Protein AF-A0A7Y7P6C3-F1 (afdb_monomer_lite)

pLDDT: mean 83.49, std 10.99, range [41.84, 94.81]

Radius of gyration: 43.46 Å; chains: 1; bounding box: 87×37×143 Å

Structure (mmCIF, N/CA/C/O backbone):
data_AF-A0A7Y7P6C3-F1
#
_entry.id   AF-A0A7Y7P6C3-F1
#
loop_
_atom_site.group_PDB
_atom_site.id
_atom_site.type_symbol
_atom_site.label_atom_id
_atom_site.label_alt_id
_atom_site.label_comp_id
_atom_site.label_asym_id
_atom_site.label_entity_id
_atom_site.label_seq_id
_atom_site.pdbx_PDB_ins_code
_atom_site.Cartn_x
_atom_site.Cartn_y
_atom_site.Cartn_z
_atom_site.occupancy
_atom_site.B_iso_or_equiv
_atom_site.auth_seq_id
_atom_site.auth_comp_id
_atom_site.auth_asym_id
_atom_site.auth_atom_id
_atom_site.pdbx_PDB_model_num
ATOM 1 N N . MET A 1 1 ? 61.530 18.120 -82.413 1.00 75.38 1 MET A N 1
ATOM 2 C CA . MET A 1 1 ? 61.343 16.726 -81.946 1.00 75.38 1 MET A CA 1
ATOM 3 C C . MET A 1 1 ? 61.194 16.626 -80.427 1.00 75.38 1 MET A C 1
ATOM 5 O O . MET A 1 1 ? 60.246 16.012 -79.970 1.00 75.38 1 MET A O 1
ATOM 9 N N . ILE A 1 2 ? 62.063 17.259 -79.628 1.00 88.44 2 ILE A N 1
ATOM 10 C CA . ILE A 1 2 ? 61.975 17.203 -78.152 1.00 88.44 2 ILE A CA 1
ATOM 11 C C . ILE A 1 2 ? 60.714 17.913 -77.615 1.00 88.44 2 ILE A C 1
ATOM 13 O O . ILE A 1 2 ? 59.992 17.351 -76.799 1.00 88.44 2 ILE A O 1
ATOM 17 N N . LEU A 1 3 ? 60.389 19.106 -78.133 1.00 89.19 3 LEU A N 1
ATOM 18 C CA . LEU A 1 3 ? 59.209 19.877 -77.709 1.00 89.19 3 LEU A CA 1
ATOM 19 C C . LEU A 1 3 ? 57.882 19.134 -77.963 1.00 89.19 3 LEU A C 1
ATOM 21 O O . LEU A 1 3 ? 56.997 19.129 -77.116 1.00 89.19 3 LEU A O 1
ATOM 25 N N . SER A 1 4 ? 57.755 18.462 -79.111 1.00 86.50 4 SER A N 1
ATOM 26 C CA . SER A 1 4 ? 56.559 17.686 -79.467 1.00 86.50 4 SER A CA 1
ATOM 27 C C . SER A 1 4 ? 56.371 16.463 -78.567 1.00 86.50 4 SER A C 1
ATOM 29 O O . SER A 1 4 ? 55.245 16.149 -78.187 1.00 86.50 4 SER A O 1
ATOM 31 N N . ILE A 1 5 ? 57.466 15.806 -78.172 1.00 90.56 5 ILE A N 1
ATOM 32 C CA . ILE A 1 5 ? 57.427 14.691 -77.216 1.00 90.56 5 ILE A CA 1
ATOM 33 C C . ILE A 1 5 ? 56.957 15.197 -75.845 1.00 90.56 5 ILE A C 1
ATOM 35 O O . ILE A 1 5 ? 56.054 14.607 -75.259 1.00 90.56 5 ILE A O 1
ATOM 39 N N . LEU A 1 6 ? 57.486 16.334 -75.378 1.00 92.81 6 LEU A N 1
ATOM 40 C CA . LEU A 1 6 ? 57.091 16.940 -74.102 1.00 92.81 6 LEU A CA 1
ATOM 41 C C . LEU A 1 6 ? 55.590 17.279 -74.062 1.00 92.81 6 LEU A C 1
ATOM 43 O O . LEU A 1 6 ? 54.899 16.916 -73.113 1.00 92.81 6 LEU A O 1
ATOM 47 N N . ILE A 1 7 ? 55.067 17.918 -75.115 1.00 91.56 7 ILE A N 1
ATOM 48 C CA . ILE A 1 7 ? 53.640 18.268 -75.220 1.00 91.56 7 ILE A CA 1
ATOM 49 C C . ILE A 1 7 ? 52.763 17.006 -75.200 1.00 91.56 7 ILE A C 1
ATOM 51 O O . ILE A 1 7 ? 51.720 16.985 -74.547 1.00 91.56 7 ILE A O 1
ATOM 55 N N . THR A 1 8 ? 53.196 15.932 -75.862 1.00 92.12 8 THR A N 1
ATOM 56 C CA . THR A 1 8 ? 52.451 14.660 -75.905 1.00 92.12 8 THR A CA 1
ATOM 57 C C . THR A 1 8 ? 52.390 13.992 -74.526 1.00 92.12 8 THR A C 1
ATOM 59 O O . THR A 1 8 ? 51.339 13.499 -74.118 1.00 92.12 8 THR A O 1
ATOM 62 N N . VAL A 1 9 ? 53.486 14.024 -73.763 1.00 93.25 9 VAL A N 1
ATOM 63 C CA . VAL A 1 9 ? 53.527 13.499 -72.385 1.00 93.25 9 VAL A CA 1
ATOM 64 C C . VAL A 1 9 ? 52.639 14.322 -71.446 1.00 93.25 9 VAL A C 1
ATOM 66 O O . VAL A 1 9 ? 51.879 13.761 -70.658 1.00 93.25 9 VAL A O 1
ATOM 69 N N . VAL A 1 10 ? 52.679 15.653 -71.549 1.00 93.56 10 VAL A N 1
ATOM 70 C CA . VAL A 1 10 ? 51.841 16.529 -70.713 1.00 93.56 10 VAL A CA 1
ATOM 71 C C . VAL A 1 10 ? 50.354 16.341 -71.028 1.00 93.56 10 VAL A C 1
ATOM 73 O O . VAL A 1 10 ? 49.546 16.205 -70.113 1.00 93.56 10 VAL A O 1
ATOM 76 N N . THR A 1 11 ? 49.981 16.281 -72.308 1.00 92.94 11 THR A N 1
ATOM 77 C CA . THR A 1 11 ? 48.575 16.112 -72.720 1.00 92.94 11 THR A CA 1
ATOM 78 C C . THR A 1 11 ? 48.005 14.758 -72.304 1.00 92.94 11 THR A C 1
ATOM 80 O O . THR A 1 11 ? 46.917 14.706 -71.738 1.00 92.94 11 THR A O 1
ATOM 83 N N . THR A 1 12 ? 48.746 13.666 -72.499 1.00 93.38 12 THR A N 1
ATOM 84 C CA . THR A 1 12 ? 48.319 12.328 -72.050 1.00 93.38 12 THR A CA 1
ATOM 85 C C . THR A 1 12 ? 48.218 12.220 -70.527 1.00 93.38 12 THR A C 1
ATOM 87 O O . THR A 1 12 ? 47.264 11.622 -70.029 1.00 93.38 12 THR A O 1
ATOM 90 N N . SER A 1 13 ? 49.129 12.855 -69.782 1.00 93.38 13 SER A N 1
ATOM 91 C CA . SER A 1 13 ? 49.059 12.930 -68.316 1.00 93.38 13 SER A CA 1
ATOM 92 C C . SER A 1 13 ? 47.814 13.687 -67.836 1.00 93.38 13 SER A C 1
ATOM 94 O O . SER A 1 13 ? 47.084 13.205 -66.969 1.00 93.38 13 SER A O 1
ATOM 96 N N . LEU A 1 14 ? 47.502 14.829 -68.458 1.00 94.00 14 LEU A N 1
ATOM 97 C CA . LEU A 1 14 ? 46.307 15.617 -68.137 1.00 94.00 14 LEU A CA 1
ATOM 98 C C . LEU A 1 14 ? 45.005 14.864 -68.441 1.00 94.00 14 LEU A C 1
ATOM 100 O O . LEU A 1 14 ? 44.066 14.928 -67.648 1.00 94.00 14 LEU A O 1
ATOM 104 N N . ILE A 1 15 ? 44.954 14.121 -69.551 1.00 94.00 15 ILE A N 1
ATOM 105 C CA . ILE A 1 15 ? 43.793 13.289 -69.904 1.00 94.00 15 ILE A CA 1
ATOM 106 C C . ILE A 1 15 ? 43.571 12.205 -68.842 1.00 94.00 15 ILE A C 1
ATOM 108 O O . ILE A 1 15 ? 42.451 12.039 -68.357 1.00 94.00 15 ILE A O 1
ATOM 112 N N . TRP A 1 16 ? 44.630 11.504 -68.427 1.00 94.00 16 TRP A N 1
ATOM 113 C CA . TRP A 1 16 ? 44.534 10.497 -67.367 1.00 94.00 16 TRP A CA 1
ATOM 114 C C . TRP A 1 16 ? 44.118 11.093 -66.025 1.00 94.00 16 TRP A C 1
ATOM 116 O O . TRP A 1 16 ? 43.277 10.517 -65.333 1.00 94.00 16 TRP A O 1
ATOM 126 N N . PHE A 1 17 ? 44.649 12.265 -65.678 1.00 93.69 17 PHE A N 1
ATOM 127 C CA . PHE A 1 17 ? 44.271 12.970 -64.458 1.00 93.69 17 PHE A CA 1
ATOM 128 C C . PHE A 1 17 ? 42.780 13.345 -64.454 1.00 93.69 17 PHE A C 1
ATOM 130 O O . PHE A 1 17 ? 42.095 13.134 -63.453 1.00 93.69 17 PHE A O 1
ATOM 137 N N . ALA A 1 18 ? 42.247 13.821 -65.583 1.00 91.12 18 ALA A N 1
ATOM 138 C CA . ALA A 1 18 ? 40.826 14.132 -65.722 1.00 91.12 18 ALA A CA 1
ATOM 139 C C . ALA A 1 18 ? 39.934 12.884 -65.572 1.00 91.12 18 ALA A C 1
ATOM 141 O O . ALA A 1 18 ? 38.917 12.936 -64.877 1.00 91.12 18 ALA A O 1
ATOM 142 N N . ILE A 1 19 ? 40.329 11.752 -66.168 1.00 91.62 19 ILE A N 1
ATOM 143 C CA . ILE A 1 19 ? 39.606 10.474 -66.041 1.00 91.62 19 ILE A CA 1
ATOM 144 C C . ILE A 1 19 ? 39.600 9.994 -64.583 1.00 91.62 19 ILE A C 1
ATOM 146 O O . ILE A 1 19 ? 38.544 9.630 -64.060 1.00 91.62 19 ILE A O 1
ATOM 150 N N . LEU A 1 20 ? 40.753 10.026 -63.907 1.00 90.88 20 LEU A N 1
ATOM 151 C CA . LEU A 1 20 ? 40.868 9.628 -62.501 1.00 90.88 20 LEU A CA 1
ATOM 152 C C . LEU A 1 20 ? 40.020 10.517 -61.588 1.00 90.88 20 LEU A C 1
ATOM 154 O O . LEU A 1 20 ? 39.304 9.999 -60.732 1.00 90.88 20 LEU A O 1
ATOM 158 N N . TYR A 1 21 ? 40.042 11.833 -61.806 1.00 90.69 21 TYR A N 1
ATOM 159 C CA . TYR A 1 21 ? 39.249 12.784 -61.030 1.00 90.69 21 TYR A CA 1
ATOM 160 C C . TYR A 1 21 ? 37.739 12.535 -61.171 1.00 90.69 21 TYR A C 1
ATOM 162 O O . TYR A 1 21 ? 37.013 12.495 -60.174 1.00 90.69 21 TYR A O 1
ATOM 170 N N . LEU A 1 22 ? 37.257 12.309 -62.399 1.00 88.25 22 LEU A N 1
ATOM 171 C CA . LEU A 1 22 ? 35.846 11.996 -62.646 1.00 88.25 22 LEU A CA 1
ATOM 172 C C . LEU A 1 22 ? 35.431 10.674 -61.989 1.00 88.25 22 LEU A C 1
ATOM 174 O O . LEU A 1 22 ? 34.358 10.599 -61.386 1.00 88.25 22 LEU A O 1
ATOM 178 N N . ASN A 1 23 ? 36.287 9.653 -62.061 1.00 85.06 23 ASN A N 1
ATOM 179 C CA . ASN A 1 23 ? 35.998 8.352 -61.465 1.00 85.06 23 ASN A CA 1
ATOM 180 C C . ASN A 1 23 ? 35.986 8.418 -59.926 1.00 85.06 23 ASN A C 1
ATOM 182 O O . ASN A 1 23 ? 35.099 7.857 -59.283 1.00 85.06 23 ASN A O 1
ATOM 186 N N . GLN A 1 24 ? 36.911 9.175 -59.326 1.00 84.69 24 GLN A N 1
ATOM 187 C CA . GLN A 1 24 ? 36.969 9.381 -57.877 1.00 84.69 24 GLN A CA 1
ATOM 188 C C . GLN A 1 24 ? 35.735 10.128 -57.355 1.00 84.69 24 GLN A C 1
ATOM 190 O O . GLN A 1 24 ? 35.176 9.748 -56.326 1.00 84.69 24 GLN A O 1
ATOM 195 N N . ARG A 1 25 ? 35.262 11.148 -58.083 1.00 83.75 25 ARG A N 1
ATOM 196 C CA . ARG A 1 25 ? 34.044 11.888 -57.721 1.00 83.75 25 ARG A CA 1
ATOM 197 C C . ARG A 1 25 ? 32.807 10.988 -57.726 1.00 83.75 25 ARG A C 1
ATOM 199 O O . ARG A 1 25 ? 32.000 11.078 -56.805 1.00 83.75 25 ARG A O 1
ATOM 206 N N . LYS A 1 26 ? 32.680 10.115 -58.732 1.00 81.69 26 LYS A N 1
ATOM 207 C CA . LYS A 1 26 ? 31.576 9.150 -58.826 1.00 81.69 26 LYS A CA 1
ATOM 208 C C . LYS A 1 26 ? 31.618 8.124 -57.689 1.00 81.69 26 LYS A C 1
ATOM 210 O O . LYS A 1 26 ? 30.612 7.898 -57.028 1.00 81.69 26 LYS A O 1
ATOM 215 N N . HIS A 1 27 ? 32.792 7.564 -57.401 1.00 76.44 27 HIS A N 1
ATOM 216 C CA . HIS A 1 27 ? 32.948 6.651 -56.268 1.00 76.44 27 HIS A CA 1
ATOM 217 C C . HIS A 1 27 ? 32.581 7.312 -54.935 1.00 76.44 27 HIS A C 1
ATOM 219 O O . HIS A 1 27 ? 31.914 6.695 -54.110 1.00 76.44 27 HIS A O 1
ATOM 225 N N . HIS A 1 28 ? 32.961 8.576 -54.732 1.00 79.88 28 HIS A N 1
ATOM 226 C CA . HIS A 1 28 ? 32.625 9.299 -53.508 1.00 79.88 28 HIS A CA 1
ATOM 227 C C . HIS A 1 28 ? 31.112 9.542 -53.362 1.00 79.88 28 HIS A C 1
ATOM 229 O O . HIS A 1 28 ? 30.590 9.439 -52.251 1.00 79.88 28 HIS A O 1
ATOM 235 N N . SER A 1 29 ? 30.394 9.844 -54.452 1.00 81.06 29 SER A N 1
ATOM 236 C CA . SER A 1 29 ? 28.932 9.994 -54.396 1.00 81.06 29 SER A CA 1
ATOM 237 C C . SER A 1 29 ? 28.221 8.671 -54.117 1.00 81.06 29 SER A C 1
ATOM 239 O O . SER A 1 29 ? 27.263 8.646 -53.346 1.00 81.06 29 SER A O 1
ATOM 241 N N . ASP A 1 30 ? 28.710 7.570 -54.692 1.00 84.62 30 ASP A N 1
ATOM 242 C CA . ASP A 1 30 ? 28.118 6.245 -54.491 1.00 84.62 30 ASP A CA 1
ATOM 243 C C . ASP A 1 30 ? 28.314 5.767 -53.041 1.00 84.62 30 ASP A C 1
ATOM 245 O O . ASP A 1 30 ? 27.382 5.242 -52.430 1.00 84.62 30 ASP A O 1
ATOM 249 N N . ILE A 1 31 ? 29.491 6.019 -52.451 1.00 82.81 31 ILE A N 1
ATOM 250 C CA . ILE A 1 31 ? 29.776 5.707 -51.040 1.00 82.81 31 ILE A CA 1
ATOM 251 C C . ILE A 1 31 ? 28.854 6.504 -50.107 1.00 82.81 31 ILE A C 1
ATOM 253 O O . ILE A 1 31 ? 28.219 5.909 -49.239 1.00 82.81 31 ILE A O 1
ATOM 257 N N . GLN A 1 32 ? 28.702 7.815 -50.325 1.00 85.56 32 GLN A N 1
ATOM 258 C CA . GLN A 1 32 ? 27.810 8.652 -49.508 1.00 85.56 32 GLN A CA 1
ATOM 259 C C . GLN A 1 32 ? 26.350 8.190 -49.569 1.00 85.56 32 GLN A C 1
ATOM 261 O O . GLN A 1 32 ? 25.647 8.205 -48.559 1.00 85.56 32 GLN A O 1
ATOM 266 N N . LEU A 1 33 ? 25.885 7.758 -50.743 1.00 87.88 33 LEU A N 1
ATOM 267 C CA . LEU A 1 33 ? 24.523 7.259 -50.914 1.00 87.88 33 LEU A CA 1
ATOM 268 C C . LEU A 1 33 ? 24.306 5.923 -50.186 1.00 87.88 33 LEU A C 1
ATOM 270 O O . LEU A 1 33 ? 23.250 5.708 -49.589 1.00 87.88 33 LEU A O 1
ATOM 274 N N . ILE A 1 34 ? 25.306 5.038 -50.193 1.00 86.44 34 ILE A N 1
ATOM 275 C CA . ILE A 1 34 ? 25.268 3.778 -49.438 1.00 86.44 34 ILE A CA 1
ATOM 276 C C . ILE A 1 34 ? 25.288 4.051 -47.928 1.00 86.44 34 ILE A C 1
ATOM 278 O O . ILE A 1 34 ? 24.504 3.450 -47.194 1.00 86.44 34 ILE A O 1
ATOM 282 N N . GLU A 1 35 ? 26.128 4.975 -47.461 1.00 87.00 35 GLU A N 1
ATOM 283 C CA . GLU A 1 35 ? 26.200 5.370 -46.048 1.00 87.00 35 GLU A CA 1
ATOM 284 C C . GLU A 1 35 ? 24.883 5.980 -45.556 1.00 87.00 35 GLU A C 1
ATOM 286 O O . GLU A 1 35 ? 24.382 5.591 -44.498 1.00 87.00 35 GLU A O 1
ATOM 291 N N . ALA A 1 36 ? 24.272 6.868 -46.345 1.00 85.44 36 ALA A N 1
ATOM 292 C CA . ALA A 1 36 ? 22.974 7.458 -46.029 1.00 85.44 36 ALA A CA 1
ATOM 293 C C . ALA A 1 36 ? 21.865 6.393 -45.962 1.00 85.44 36 ALA A C 1
ATOM 295 O O . ALA A 1 36 ? 21.111 6.337 -44.990 1.00 85.44 36 ALA A O 1
ATOM 296 N N . ASN A 1 37 ? 21.806 5.486 -46.943 1.00 89.38 37 ASN A N 1
ATOM 297 C CA . ASN A 1 37 ? 20.828 4.394 -46.946 1.00 89.38 37 ASN A CA 1
ATOM 298 C C . ASN A 1 37 ? 21.009 3.430 -45.767 1.00 89.38 37 ASN A C 1
ATOM 300 O O . ASN A 1 37 ? 20.023 2.963 -45.195 1.00 89.38 37 ASN A O 1
ATOM 304 N N . ASN A 1 38 ? 22.251 3.124 -45.393 1.00 89.81 38 ASN A N 1
ATOM 305 C CA . ASN A 1 38 ? 22.531 2.272 -44.241 1.00 89.81 38 ASN A CA 1
ATOM 306 C C . ASN A 1 38 ? 22.157 2.968 -42.929 1.00 89.81 38 ASN A C 1
ATOM 308 O O . ASN A 1 38 ? 21.584 2.327 -42.053 1.00 89.81 38 ASN A O 1
ATOM 312 N N . SER A 1 39 ? 22.416 4.272 -42.819 1.00 87.69 39 SER A N 1
ATOM 313 C CA . SER A 1 39 ? 22.047 5.070 -41.645 1.00 87.69 39 SER A CA 1
ATOM 314 C C . SER A 1 39 ? 20.529 5.093 -41.444 1.00 87.69 39 SER A C 1
ATOM 316 O O . SER A 1 39 ? 20.057 4.783 -40.353 1.00 87.69 39 SER A O 1
ATOM 318 N N . ASN A 1 40 ? 19.765 5.319 -42.518 1.00 89.19 40 ASN A N 1
ATOM 319 C CA . ASN A 1 40 ? 18.300 5.292 -42.476 1.00 89.19 40 ASN A CA 1
ATOM 320 C C . ASN A 1 40 ? 17.761 3.911 -42.060 1.00 89.19 40 ASN A C 1
ATOM 322 O O . ASN A 1 40 ? 16.866 3.818 -41.225 1.00 89.19 40 ASN A O 1
ATOM 326 N N . LYS A 1 41 ? 18.342 2.819 -42.580 1.00 90.25 41 LYS A N 1
ATOM 327 C CA . LYS A 1 41 ? 17.955 1.452 -42.179 1.00 90.25 41 LYS A CA 1
ATOM 328 C C . LYS A 1 41 ? 18.239 1.167 -40.706 1.00 90.25 41 LYS A C 1
ATOM 330 O O . LYS A 1 41 ? 17.452 0.486 -40.053 1.00 90.25 41 LYS A O 1
ATOM 335 N N . ILE A 1 42 ? 19.364 1.652 -40.181 1.00 91.12 42 ILE A N 1
ATOM 336 C CA . ILE A 1 42 ? 19.707 1.495 -38.761 1.00 91.12 42 ILE A CA 1
ATOM 337 C C . ILE A 1 42 ? 18.702 2.258 -37.892 1.00 91.12 42 ILE A C 1
ATOM 339 O O . ILE A 1 42 ? 18.247 1.726 -36.880 1.00 91.12 42 ILE A O 1
ATOM 343 N N . GLU A 1 43 ? 18.316 3.466 -38.300 1.00 92.69 43 GLU A N 1
ATOM 344 C CA . GLU A 1 43 ? 17.316 4.267 -37.594 1.00 92.69 43 GLU A CA 1
ATOM 345 C C . GLU A 1 43 ? 15.936 3.587 -37.585 1.00 92.69 43 GLU A C 1
ATOM 347 O O . GLU A 1 43 ? 15.323 3.450 -36.524 1.00 92.69 43 GLU A O 1
ATOM 352 N N . GLU A 1 44 ? 15.481 3.057 -38.724 1.00 93.12 44 GLU A N 1
ATOM 353 C CA . GLU A 1 44 ? 14.227 2.294 -38.812 1.00 93.12 44 GLU A CA 1
ATOM 354 C C . GLU A 1 44 ? 14.231 1.045 -37.914 1.00 93.12 44 GLU A C 1
ATOM 356 O O . GLU A 1 44 ? 13.241 0.756 -37.226 1.00 93.12 44 GLU A O 1
ATOM 361 N N . LEU A 1 45 ? 15.350 0.313 -37.874 1.00 91.56 45 LEU A N 1
ATOM 362 C CA . LEU A 1 45 ? 15.508 -0.851 -37.001 1.00 91.56 45 LEU A CA 1
ATOM 363 C C . LEU A 1 45 ? 15.475 -0.458 -35.520 1.00 91.56 45 LEU A C 1
ATOM 365 O O . LEU A 1 45 ? 14.807 -1.127 -34.731 1.00 91.56 45 LEU A O 1
ATOM 369 N N . LEU A 1 46 ? 16.133 0.642 -35.143 1.00 92.81 46 LEU A N 1
ATOM 370 C CA . LEU A 1 46 ? 16.109 1.159 -33.772 1.00 92.81 46 LEU A CA 1
ATOM 371 C C . LEU A 1 46 ? 14.699 1.575 -33.346 1.00 92.81 46 LEU A C 1
ATOM 373 O O . LEU A 1 46 ? 14.265 1.235 -32.243 1.00 92.81 46 LEU A O 1
ATOM 377 N N . ILE A 1 47 ? 13.961 2.269 -34.216 1.00 94.81 47 ILE A N 1
ATOM 378 C CA . ILE A 1 47 ? 12.570 2.663 -33.951 1.00 94.81 47 ILE A CA 1
ATOM 379 C C . ILE A 1 47 ? 11.699 1.421 -33.745 1.00 94.81 47 ILE A C 1
ATOM 381 O O . ILE A 1 47 ? 10.924 1.361 -32.786 1.00 94.81 47 ILE A O 1
ATOM 385 N N . THR A 1 48 ? 11.843 0.420 -34.614 1.00 93.12 48 THR A N 1
ATOM 386 C CA . THR A 1 48 ? 11.071 -0.827 -34.533 1.00 93.12 48 THR A CA 1
ATOM 387 C C . THR A 1 48 ? 11.376 -1.583 -33.243 1.00 93.12 48 THR A C 1
ATOM 389 O O . THR A 1 48 ? 10.453 -1.948 -32.515 1.00 93.12 48 THR A O 1
ATOM 392 N N . PHE A 1 49 ? 12.655 -1.733 -32.903 1.00 92.38 49 PHE A N 1
ATOM 393 C CA . PHE A 1 49 ? 13.092 -2.410 -31.685 1.00 92.38 49 PHE A CA 1
ATOM 394 C C . PHE A 1 49 ? 12.596 -1.703 -30.416 1.00 92.38 49 PHE A C 1
ATOM 396 O O . PHE A 1 49 ? 12.035 -2.338 -29.523 1.00 92.38 49 PHE A O 1
ATOM 403 N N . ASN A 1 50 ? 12.716 -0.373 -30.355 1.00 91.00 50 ASN A N 1
ATOM 404 C CA . ASN A 1 50 ? 12.202 0.413 -29.231 1.00 91.00 50 ASN A CA 1
ATOM 405 C C . ASN A 1 50 ? 10.684 0.258 -29.086 1.00 91.00 50 ASN A C 1
ATOM 407 O O . ASN A 1 50 ? 10.172 0.104 -27.974 1.00 91.00 50 ASN A O 1
ATOM 411 N N . LYS A 1 51 ? 9.954 0.248 -30.206 1.00 94.62 51 LYS A N 1
ATOM 412 C CA . LYS A 1 51 ? 8.504 0.042 -30.210 1.00 94.62 51 LYS A CA 1
ATOM 413 C C . LYS A 1 51 ? 8.127 -1.354 -29.713 1.00 94.62 51 LYS A C 1
ATOM 415 O O . LYS A 1 51 ? 7.174 -1.479 -28.944 1.00 94.62 51 LYS A O 1
ATOM 420 N N . GLU A 1 52 ? 8.868 -2.388 -30.104 1.00 90.12 52 GLU A N 1
ATOM 421 C CA . GLU A 1 52 ? 8.660 -3.753 -29.614 1.00 90.12 52 GLU A CA 1
ATOM 422 C C . GLU A 1 52 ? 8.952 -3.888 -28.119 1.00 90.12 52 GLU A C 1
ATOM 424 O O . GLU A 1 52 ? 8.140 -4.484 -27.412 1.00 90.12 52 GLU A O 1
ATOM 429 N N . ILE A 1 53 ? 10.035 -3.287 -27.610 1.00 89.50 53 ILE A N 1
ATOM 430 C CA . ILE A 1 53 ? 10.340 -3.272 -26.170 1.00 89.50 53 ILE A CA 1
ATOM 431 C C . ILE A 1 53 ? 9.203 -2.624 -25.383 1.00 89.50 53 ILE A C 1
ATOM 433 O O . ILE A 1 53 ? 8.718 -3.205 -24.412 1.00 89.50 53 ILE A O 1
ATOM 437 N N . ILE A 1 54 ? 8.751 -1.442 -25.811 1.00 90.44 54 ILE A N 1
ATOM 438 C CA . ILE A 1 54 ? 7.649 -0.732 -25.151 1.00 90.44 54 ILE A CA 1
ATOM 439 C C . ILE A 1 54 ? 6.380 -1.590 -25.182 1.00 90.44 54 ILE A C 1
ATOM 441 O O . ILE A 1 54 ? 5.679 -1.701 -24.177 1.00 90.44 54 ILE A O 1
ATOM 445 N N . ASN A 1 55 ? 6.096 -2.242 -26.310 1.00 91.00 55 ASN A N 1
ATOM 446 C CA . ASN A 1 55 ? 4.936 -3.115 -26.439 1.00 91.00 55 ASN A CA 1
ATOM 447 C C . ASN A 1 55 ? 5.023 -4.338 -25.508 1.00 91.00 55 ASN A C 1
ATOM 449 O O . ASN A 1 55 ? 4.051 -4.659 -24.827 1.00 91.00 55 ASN A O 1
ATOM 453 N N . GLN A 1 56 ? 6.182 -4.998 -25.426 1.00 79.69 56 GLN A N 1
ATOM 454 C CA . GLN A 1 56 ? 6.379 -6.132 -24.520 1.00 79.69 56 GLN A CA 1
ATOM 455 C C . GLN A 1 56 ? 6.303 -5.718 -23.050 1.00 79.69 56 GLN A C 1
ATOM 457 O O . GLN A 1 56 ? 5.678 -6.424 -22.258 1.00 79.69 56 GLN A O 1
ATOM 462 N N . TYR A 1 57 ? 6.864 -4.561 -22.692 1.00 80.81 57 TYR A N 1
ATOM 463 C CA . TYR A 1 57 ? 6.723 -3.992 -21.355 1.00 80.81 57 TYR A CA 1
ATOM 464 C C . TYR A 1 57 ? 5.252 -3.743 -21.013 1.00 80.81 57 TYR A C 1
ATOM 466 O O . TYR A 1 57 ? 4.774 -4.219 -19.987 1.00 80.81 57 TYR A O 1
ATOM 474 N N . ASN A 1 58 ? 4.509 -3.071 -21.896 1.00 79.75 58 ASN A N 1
ATOM 475 C CA . ASN A 1 58 ? 3.093 -2.772 -21.678 1.00 79.75 58 ASN A CA 1
ATOM 476 C C . ASN A 1 58 ? 2.250 -4.047 -21.578 1.00 79.75 58 ASN A C 1
ATOM 478 O O . ASN A 1 58 ? 1.365 -4.137 -20.728 1.00 79.75 58 ASN A O 1
ATOM 482 N N . LYS A 1 59 ? 2.545 -5.058 -22.400 1.00 80.25 59 LYS A N 1
ATOM 483 C CA . LYS A 1 59 ? 1.894 -6.368 -22.325 1.00 80.25 59 LYS A CA 1
ATOM 484 C C . LYS A 1 59 ? 2.187 -7.065 -20.993 1.00 80.25 59 LYS A C 1
ATOM 486 O O . LYS A 1 59 ? 1.265 -7.508 -20.323 1.00 80.25 59 LYS A O 1
ATOM 491 N N . GLY A 1 60 ? 3.450 -7.097 -20.567 1.00 65.00 60 GLY A N 1
ATOM 492 C CA . GLY A 1 60 ? 3.833 -7.650 -19.267 1.00 65.00 60 GLY A CA 1
ATOM 493 C C . GLY A 1 60 ? 3.194 -6.898 -18.097 1.00 65.00 60 GLY A C 1
ATOM 494 O O . GLY A 1 60 ? 2.705 -7.522 -17.158 1.00 65.00 60 GLY A O 1
ATOM 495 N N . PHE A 1 61 ? 3.139 -5.568 -18.164 1.00 71.56 61 PHE A N 1
ATOM 496 C CA . PHE A 1 61 ? 2.522 -4.717 -17.148 1.00 71.56 61 PHE A CA 1
ATOM 497 C C . PHE A 1 61 ? 1.012 -4.954 -17.040 1.00 71.56 61 PHE A C 1
ATOM 499 O O . PHE A 1 61 ? 0.511 -5.179 -15.941 1.00 71.56 61 PHE A O 1
ATOM 506 N N . THR A 1 62 ? 0.300 -4.975 -18.168 1.00 72.44 62 THR A N 1
ATOM 507 C CA . THR A 1 62 ? -1.153 -5.212 -18.210 1.00 72.44 62 THR A CA 1
ATOM 508 C C . THR A 1 62 ? -1.518 -6.634 -17.785 1.00 72.44 62 THR A C 1
ATOM 510 O O . THR A 1 62 ? -2.422 -6.806 -16.968 1.00 72.44 62 THR A O 1
ATOM 513 N N . ASP A 1 63 ? -0.766 -7.646 -18.226 1.00 67.06 63 ASP A N 1
ATOM 514 C CA . ASP A 1 63 ? -0.936 -9.032 -17.766 1.00 67.06 63 ASP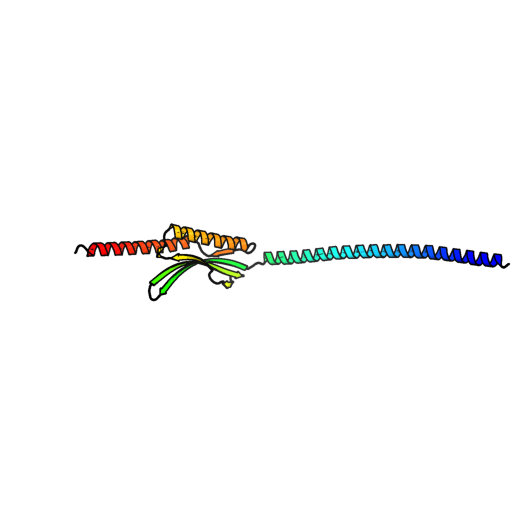 A CA 1
ATOM 515 C C . ASP A 1 63 ? -0.711 -9.157 -16.249 1.00 67.06 63 ASP A C 1
ATOM 517 O O . ASP A 1 63 ? -1.419 -9.901 -15.568 1.00 67.06 63 ASP A O 1
ATOM 521 N N . SER A 1 64 ? 0.268 -8.427 -15.706 1.00 57.72 64 SER A N 1
ATOM 522 C CA . SER A 1 64 ? 0.551 -8.391 -14.265 1.00 57.72 64 SER A CA 1
ATOM 523 C C . SER A 1 64 ? -0.544 -7.667 -13.492 1.00 57.72 64 SER A C 1
ATOM 525 O O . SER A 1 64 ? -0.930 -8.109 -12.414 1.00 57.72 64 SER A O 1
ATOM 527 N N . GLU A 1 65 ? -1.054 -6.564 -14.040 1.00 61.25 65 GLU A N 1
ATOM 528 C CA . GLU A 1 65 ? -2.126 -5.771 -13.451 1.00 61.25 65 GLU A CA 1
ATOM 529 C C . GLU A 1 65 ? -3.431 -6.565 -13.351 1.00 61.25 65 GLU A C 1
ATOM 531 O O . GLU A 1 65 ? -4.063 -6.559 -12.297 1.00 61.25 65 GLU A O 1
ATOM 536 N N . GLN A 1 66 ? -3.771 -7.326 -14.393 1.00 61.16 66 GLN A N 1
ATOM 537 C CA . GLN A 1 66 ? -4.951 -8.196 -14.423 1.00 61.16 66 GLN A CA 1
ATOM 538 C C . GLN A 1 66 ? -4.817 -9.438 -13.526 1.00 61.16 66 GLN A C 1
ATOM 540 O O . GLN A 1 66 ? -5.826 -10.004 -13.112 1.00 61.16 66 GLN A O 1
ATOM 545 N N . LYS A 1 67 ? -3.586 -9.859 -13.202 1.00 59.91 67 LYS A N 1
ATOM 546 C CA . LYS A 1 67 ? -3.284 -11.032 -12.358 1.00 59.91 67 LYS A CA 1
ATOM 547 C C . LYS A 1 67 ? -2.868 -10.673 -10.927 1.00 59.91 67 LYS A C 1
ATOM 549 O O . LYS A 1 67 ? -2.361 -11.547 -10.216 1.00 59.91 67 LYS A O 1
ATOM 554 N N . ARG A 1 68 ? -3.043 -9.420 -10.474 1.00 59.03 68 ARG A N 1
ATOM 555 C CA . ARG A 1 68 ? -2.778 -9.034 -9.073 1.00 59.03 68 ARG A CA 1
ATOM 556 C C . ARG A 1 68 ? -3.776 -9.724 -8.146 1.00 59.03 68 ARG A C 1
ATOM 558 O O . ARG A 1 68 ? -4.781 -9.157 -7.741 1.00 59.03 68 ARG A O 1
ATOM 565 N N . ASN A 1 69 ? -3.449 -10.949 -7.761 1.00 69.31 69 ASN A N 1
ATOM 566 C CA . ASN A 1 69 ? -4.246 -11.741 -6.832 1.00 69.31 69 ASN A CA 1
ATOM 567 C C . ASN A 1 69 ? -3.959 -11.406 -5.366 1.00 69.31 69 ASN A C 1
ATOM 569 O O . ASN A 1 69 ? -4.424 -12.131 -4.486 1.00 69.31 69 ASN A O 1
ATOM 573 N N . PHE A 1 70 ? -3.181 -10.348 -5.098 1.00 78.00 70 PHE A N 1
ATOM 574 C CA . PHE A 1 70 ? -2.878 -9.918 -3.746 1.00 78.00 70 PHE A CA 1
ATOM 575 C C . PHE A 1 70 ? -3.649 -8.658 -3.349 1.00 78.00 70 PHE A C 1
ATOM 577 O O . PHE A 1 70 ? -3.667 -7.653 -4.054 1.00 78.00 70 PHE A O 1
ATOM 584 N N . THR A 1 71 ? -4.277 -8.732 -2.185 1.00 85.38 71 THR A N 1
ATOM 585 C CA . THR A 1 71 ? -5.018 -7.659 -1.528 1.00 85.38 71 THR A CA 1
ATOM 586 C C . THR A 1 71 ? -4.309 -7.301 -0.233 1.00 85.38 71 THR A C 1
ATOM 588 O O . THR A 1 71 ? -3.834 -8.187 0.488 1.00 85.38 71 THR A O 1
ATOM 591 N N . ILE A 1 72 ? -4.275 -6.017 0.104 1.00 88.81 72 ILE A N 1
ATOM 592 C CA . ILE A 1 72 ? -3.840 -5.581 1.430 1.00 88.81 72 ILE A CA 1
ATOM 593 C C . ILE A 1 72 ? -5.058 -5.625 2.345 1.00 88.81 72 ILE A C 1
ATOM 595 O O . ILE A 1 72 ? -6.070 -4.989 2.072 1.00 88.81 72 ILE A O 1
ATOM 599 N N . GLN A 1 73 ? -4.971 -6.367 3.438 1.00 90.88 73 GLN A N 1
ATOM 600 C CA . GLN A 1 73 ? -6.010 -6.415 4.452 1.00 90.88 73 GLN A CA 1
ATOM 601 C C . GLN A 1 73 ? -5.608 -5.549 5.644 1.00 90.88 73 GLN A C 1
ATOM 603 O O . GLN A 1 73 ? -4.524 -5.713 6.206 1.00 90.88 73 GLN A O 1
ATOM 608 N N . ILE A 1 74 ? -6.501 -4.653 6.054 1.00 92.12 74 ILE A N 1
ATOM 609 C CA . ILE A 1 74 ? -6.338 -3.820 7.245 1.00 92.12 74 ILE A CA 1
ATOM 610 C C . ILE A 1 74 ? -7.387 -4.232 8.270 1.00 92.12 74 ILE A C 1
ATOM 612 O O . ILE A 1 74 ? -8.576 -4.285 7.966 1.00 92.12 74 ILE A O 1
ATOM 616 N N . THR A 1 75 ? -6.969 -4.497 9.503 1.00 92.69 75 THR A N 1
ATOM 617 C CA . THR A 1 75 ? -7.879 -4.839 10.603 1.00 92.69 75 THR A CA 1
ATOM 618 C C . THR A 1 75 ? -7.680 -3.868 11.763 1.00 92.69 75 THR A C 1
ATOM 620 O O . THR A 1 75 ? -6.651 -3.943 12.443 1.00 92.69 75 THR A O 1
ATOM 623 N N . PRO A 1 76 ? -8.640 -2.958 12.017 1.00 92.44 76 PRO A N 1
ATOM 624 C CA . PRO A 1 76 ? -8.633 -2.122 13.211 1.00 92.44 76 PRO A CA 1
ATOM 625 C C . PRO A 1 76 ? -8.641 -2.990 14.470 1.00 92.44 76 PRO A C 1
ATOM 627 O O . PRO A 1 76 ? -9.393 -3.962 14.560 1.00 92.44 76 PRO A O 1
ATOM 630 N N . PHE A 1 77 ? -7.832 -2.641 15.466 1.00 92.12 77 PHE A N 1
ATOM 631 C CA . PHE A 1 77 ? -7.795 -3.382 16.723 1.00 92.12 77 PHE A CA 1
ATOM 632 C C . PHE A 1 77 ? -7.578 -2.464 17.925 1.00 92.12 77 PHE A C 1
ATOM 634 O O . PHE A 1 77 ? -7.164 -1.307 17.814 1.00 92.12 77 PHE A O 1
ATOM 641 N N . LYS A 1 78 ? -7.897 -3.007 19.099 1.00 90.94 78 LYS A N 1
ATOM 642 C CA . LYS A 1 78 ? -7.624 -2.388 20.390 1.00 90.94 78 LYS A CA 1
ATOM 643 C C . LYS A 1 78 ? -6.926 -3.388 21.294 1.00 90.94 78 LYS A C 1
ATOM 645 O O . LYS A 1 78 ? -7.229 -4.581 21.246 1.00 90.94 78 LYS A O 1
ATOM 650 N N . GLU A 1 79 ? -6.073 -2.884 22.164 1.00 90.56 79 GLU A N 1
ATOM 651 C CA . GLU A 1 79 ? -5.400 -3.675 23.184 1.00 90.56 79 GLU A CA 1
ATOM 652 C C . GLU A 1 79 ? -5.453 -2.928 24.515 1.00 90.56 79 GLU A C 1
ATOM 654 O O . GLU A 1 79 ? -5.242 -1.717 24.571 1.00 90.56 79 GLU A O 1
ATOM 659 N N . ILE A 1 80 ? -5.785 -3.640 25.590 1.00 87.00 80 ILE A N 1
ATOM 660 C CA . ILE A 1 80 ? -5.764 -3.078 26.940 1.00 87.00 80 ILE A CA 1
ATOM 661 C C . ILE A 1 80 ? -4.438 -3.492 27.559 1.00 87.00 80 ILE A C 1
ATOM 663 O O . ILE A 1 80 ? -4.210 -4.676 27.786 1.00 87.00 80 ILE A O 1
ATOM 667 N N . CYS A 1 81 ? -3.582 -2.517 27.836 1.00 85.69 81 CYS A N 1
ATOM 668 C CA . CYS A 1 81 ? -2.304 -2.751 28.486 1.00 85.69 81 CYS A CA 1
ATOM 669 C C . CYS A 1 81 ? -2.399 -2.337 29.951 1.00 85.69 81 CYS A C 1
ATOM 671 O O . CYS A 1 81 ? -2.773 -1.203 30.268 1.00 85.69 81 CYS A O 1
ATOM 673 N N . GLU A 1 82 ? -2.026 -3.252 30.835 1.00 83.88 82 GLU A N 1
ATOM 674 C CA . GLU A 1 82 ? -1.871 -2.999 32.259 1.00 83.88 82 GLU A CA 1
ATOM 675 C C . GLU A 1 82 ? -0.390 -3.099 32.596 1.00 83.88 82 GLU A C 1
ATOM 677 O O . GLU A 1 82 ? 0.225 -4.152 32.455 1.00 83.88 82 GLU A O 1
ATOM 682 N N . THR A 1 83 ? 0.203 -1.969 32.967 1.00 77.44 83 THR A N 1
ATOM 683 C CA . THR A 1 83 ? 1.581 -1.932 33.442 1.00 77.44 83 THR A CA 1
ATOM 684 C C . THR A 1 83 ? 1.540 -1.857 34.955 1.00 77.44 83 THR A C 1
ATOM 686 O O . THR A 1 83 ? 1.184 -0.822 35.530 1.00 77.44 83 THR A O 1
ATOM 689 N N . GLU A 1 84 ? 1.881 -2.968 35.594 1.00 69.00 84 GLU A N 1
ATOM 690 C CA . GLU A 1 84 ? 2.101 -3.030 37.031 1.00 69.00 84 GLU A CA 1
ATOM 691 C C . GLU A 1 84 ? 3.541 -2.600 37.314 1.00 69.00 84 GLU A C 1
ATOM 693 O O . GLU A 1 84 ? 4.502 -3.226 36.873 1.00 69.00 84 GLU A O 1
ATOM 698 N N . SER A 1 85 ? 3.699 -1.478 38.009 1.00 67.12 85 SER A N 1
ATOM 699 C CA . SER A 1 85 ? 4.968 -1.087 38.618 1.00 67.12 85 SER A CA 1
ATOM 700 C C . SER A 1 85 ? 4.808 -1.134 40.134 1.00 67.12 85 SER A C 1
ATOM 702 O O . SER A 1 85 ? 3.700 -0.933 40.633 1.00 67.12 85 SER A O 1
ATOM 704 N N . PHE A 1 86 ? 5.912 -1.331 40.864 1.00 60.81 86 PHE A N 1
ATOM 705 C CA . PHE A 1 86 ? 5.954 -1.447 42.331 1.00 60.81 86 PHE A CA 1
ATOM 706 C C . PHE A 1 86 ? 5.175 -0.352 43.084 1.00 60.81 86 PHE A C 1
ATOM 708 O O . PHE A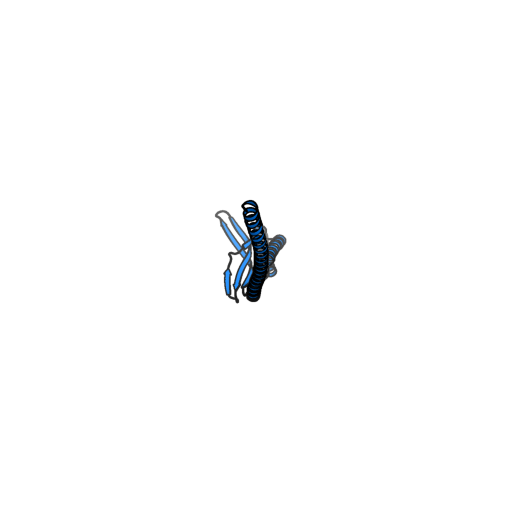 1 86 ? 4.739 -0.581 44.206 1.00 60.81 86 PHE A O 1
ATOM 715 N N . PHE A 1 87 ? 4.977 0.824 42.477 1.00 62.09 87 PHE A N 1
ATOM 716 C CA . PHE A 1 87 ? 4.290 1.953 43.108 1.00 62.09 87 PHE A CA 1
ATOM 717 C C . PHE A 1 87 ? 2.926 2.312 42.502 1.00 62.09 87 PHE A C 1
ATOM 719 O O . PHE A 1 87 ? 2.147 2.990 43.169 1.00 62.09 87 PHE A O 1
ATOM 726 N N . LYS A 1 88 ? 2.622 1.925 41.252 1.00 61.97 88 LYS A N 1
ATOM 727 C CA . LYS A 1 88 ? 1.367 2.292 40.559 1.00 61.97 88 LYS A CA 1
ATOM 728 C C . LYS A 1 88 ? 1.018 1.284 39.465 1.00 61.97 88 LYS A C 1
ATOM 730 O O . LYS A 1 88 ? 1.865 0.960 38.635 1.00 61.97 88 LYS A O 1
ATOM 735 N N . SER A 1 89 ? -0.253 0.891 39.396 1.00 69.19 89 SER A N 1
ATOM 736 C CA . SER A 1 89 ? -0.827 0.231 38.223 1.00 69.19 89 SER A CA 1
ATOM 737 C C . SER A 1 89 ? -1.343 1.290 37.247 1.00 69.19 89 SER A C 1
ATOM 739 O O . SER A 1 89 ? -2.224 2.091 37.566 1.00 69.19 89 SER A O 1
ATOM 741 N N . LYS A 1 90 ? -0.766 1.336 36.043 1.00 77.56 90 LYS A N 1
ATOM 742 C CA . LYS A 1 90 ? -1.264 2.182 34.951 1.00 77.56 90 LYS A CA 1
ATOM 743 C C . LYS A 1 90 ? -1.952 1.298 33.928 1.00 77.56 90 LYS A C 1
ATOM 745 O O . LYS A 1 90 ? -1.313 0.474 33.280 1.00 77.56 90 LYS A O 1
ATOM 750 N N . LYS A 1 91 ? -3.256 1.503 33.757 1.00 85.56 91 LYS A N 1
ATOM 751 C CA . LYS A 1 91 ? -4.028 0.858 32.695 1.00 85.56 91 LYS A CA 1
ATOM 752 C C . LYS A 1 91 ? -4.232 1.834 31.541 1.00 85.56 91 LYS A C 1
ATOM 754 O O . LYS A 1 91 ? -4.600 2.993 31.753 1.00 85.56 91 LYS A O 1
ATOM 759 N N . SER A 1 92 ? -4.025 1.360 30.323 1.00 88.75 92 SER A N 1
ATOM 760 C CA . SER A 1 92 ? -4.157 2.148 29.099 1.00 88.75 92 SER A CA 1
ATOM 761 C C . SER A 1 92 ? -4.782 1.324 27.975 1.00 88.75 92 SER A C 1
ATOM 763 O O . SER A 1 92 ? -4.763 0.094 28.011 1.00 88.75 92 SER A O 1
ATOM 765 N N . ILE A 1 93 ? -5.393 2.003 27.010 1.00 89.44 93 ILE A N 1
ATOM 766 C CA . ILE A 1 93 ? -5.998 1.400 25.826 1.00 89.44 93 ILE A CA 1
ATOM 767 C C . ILE A 1 93 ? -5.193 1.870 24.623 1.00 89.44 93 ILE A C 1
ATOM 769 O O . ILE A 1 93 ? -5.234 3.050 24.273 1.00 89.44 93 ILE A O 1
ATOM 773 N N . LYS A 1 94 ? -4.494 0.937 23.984 1.00 91.44 94 LYS A N 1
ATOM 774 C CA . LYS A 1 94 ? -3.826 1.170 22.710 1.00 91.44 94 LYS A CA 1
ATOM 775 C C . LYS A 1 94 ? -4.801 0.934 21.563 1.00 91.44 94 LYS A C 1
ATOM 777 O O . LYS A 1 94 ? -5.566 -0.036 21.576 1.00 91.44 94 LYS A O 1
ATOM 782 N N . LEU A 1 95 ? -4.762 1.820 20.579 1.00 92.56 95 LEU A N 1
ATOM 783 C CA . LEU A 1 95 ? -5.598 1.792 19.386 1.00 92.56 95 LEU A CA 1
ATOM 784 C C . LEU A 1 95 ? -4.712 1.786 18.155 1.00 92.56 95 LEU A C 1
ATOM 786 O O . LEU A 1 95 ? -3.734 2.529 18.084 1.00 92.56 95 LEU A O 1
ATOM 790 N N . GLY A 1 96 ? -5.060 0.948 17.189 1.00 93.62 96 GLY A N 1
ATOM 791 C CA . GLY A 1 96 ? -4.224 0.753 16.022 1.00 93.62 96 GLY A CA 1
ATOM 792 C C . GLY A 1 96 ? -4.882 -0.089 14.946 1.00 93.62 96 GLY A C 1
ATOM 793 O O . GLY A 1 96 ? -6.082 -0.380 14.991 1.00 93.62 96 GLY A O 1
ATOM 794 N N . TYR A 1 97 ? -4.070 -0.509 13.986 1.00 93.38 97 TYR A N 1
ATOM 795 C CA . TYR A 1 97 ? -4.472 -1.436 12.937 1.00 93.38 97 TYR A CA 1
ATOM 796 C C . TYR A 1 97 ? -3.394 -2.498 12.707 1.00 93.38 97 TYR A C 1
ATOM 798 O O . TYR A 1 97 ? -2.209 -2.283 12.958 1.00 93.38 97 TYR A O 1
ATOM 806 N N . LYS A 1 98 ? -3.821 -3.672 12.248 1.00 93.00 98 LYS A N 1
ATOM 807 C CA . LYS A 1 98 ? -2.943 -4.731 11.747 1.00 93.00 98 LYS A CA 1
ATOM 808 C C . LYS A 1 98 ? -3.013 -4.738 10.232 1.00 93.00 98 LYS A C 1
ATOM 810 O O . LYS A 1 98 ? -4.107 -4.615 9.682 1.00 93.00 98 LYS A O 1
ATOM 815 N N . GLN A 1 99 ? -1.869 -4.898 9.584 1.00 92.25 99 GLN A N 1
ATOM 816 C CA . GLN A 1 99 ? -1.774 -5.002 8.135 1.00 92.25 99 GLN A CA 1
ATOM 817 C C . GLN A 1 99 ? -1.371 -6.422 7.751 1.00 92.25 99 GLN A C 1
ATOM 819 O O . GLN A 1 99 ? -0.466 -7.002 8.350 1.00 92.25 99 GLN A O 1
ATOM 824 N N . ALA A 1 100 ? -2.031 -6.975 6.744 1.00 90.38 100 ALA A N 1
ATOM 825 C CA . ALA A 1 100 ? -1.676 -8.254 6.157 1.00 90.38 100 ALA A CA 1
ATOM 826 C C . ALA A 1 100 ? -1.679 -8.163 4.631 1.00 90.38 100 ALA A C 1
ATOM 828 O O . ALA A 1 100 ? -2.465 -7.417 4.050 1.00 90.38 100 ALA A O 1
ATOM 829 N N . ILE A 1 101 ? -0.812 -8.933 3.981 1.00 88.94 101 ILE A N 1
ATOM 830 C CA . ILE A 1 101 ? -0.855 -9.137 2.531 1.00 88.94 101 ILE A CA 1
ATOM 831 C C . ILE A 1 101 ? -1.445 -10.520 2.298 1.00 88.94 101 ILE A C 1
ATOM 833 O O . ILE A 1 101 ? -0.906 -11.525 2.769 1.00 88.94 101 ILE A O 1
ATOM 837 N N . VAL A 1 102 ? -2.558 -10.559 1.577 1.00 85.00 102 VAL A N 1
ATOM 838 C CA . VAL A 1 102 ? -3.313 -11.777 1.286 1.00 85.00 102 VAL A CA 1
ATOM 839 C C . VAL A 1 102 ? -3.234 -12.030 -0.206 1.00 85.00 102 VAL A C 1
ATOM 841 O O . VAL A 1 102 ? -3.581 -11.135 -0.960 1.00 85.00 102 VAL A O 1
ATOM 844 N N . SER A 1 103 ? -2.808 -13.215 -0.639 1.00 83.81 103 SER A N 1
ATOM 845 C CA . SER A 1 103 ? -2.847 -13.629 -2.047 1.00 83.81 103 SER A CA 1
ATOM 846 C C . SER A 1 103 ? -3.747 -14.843 -2.209 1.00 83.81 103 SER A C 1
ATOM 848 O O . SER A 1 103 ? -3.576 -15.819 -1.483 1.00 83.81 103 SER A O 1
ATOM 850 N N . ASN A 1 104 ? -4.710 -14.803 -3.134 1.00 77.75 104 ASN A N 1
ATOM 851 C CA . ASN A 1 104 ? -5.667 -15.902 -3.355 1.00 77.75 104 ASN A CA 1
ATOM 852 C C . ASN A 1 104 ? -6.389 -16.370 -2.069 1.00 77.75 104 ASN A C 1
ATOM 854 O O . ASN A 1 104 ? -6.625 -17.560 -1.879 1.00 77.75 104 ASN A O 1
ATOM 858 N N . GLY A 1 105 ? -6.698 -15.449 -1.151 1.00 69.62 105 GLY A N 1
ATOM 859 C CA . GLY A 1 105 ? -7.321 -15.777 0.139 1.00 69.62 105 GLY A CA 1
ATOM 860 C C . GLY A 1 105 ? -6.370 -16.350 1.201 1.00 69.62 105 GLY A C 1
ATOM 861 O O . GLY A 1 105 ? -6.814 -16.638 2.309 1.00 69.62 105 GLY A O 1
ATOM 862 N N . ILE A 1 106 ? -5.072 -16.481 0.905 1.00 75.81 106 ILE A N 1
ATOM 863 C CA . ILE A 1 106 ? -4.045 -16.949 1.843 1.00 75.81 106 ILE A CA 1
ATOM 864 C C . ILE A 1 106 ? -3.244 -15.754 2.363 1.00 75.81 106 ILE A C 1
ATOM 866 O O . ILE A 1 106 ? -2.695 -14.974 1.585 1.00 75.81 106 ILE A O 1
ATOM 870 N N . THR A 1 107 ? -3.155 -15.611 3.685 1.00 83.62 107 THR A N 1
ATOM 871 C CA . THR A 1 107 ? -2.303 -14.600 4.323 1.00 83.62 107 THR A CA 1
ATOM 872 C C . THR A 1 107 ? -0.836 -14.976 4.155 1.00 83.62 107 THR A C 1
ATOM 874 O O . THR A 1 107 ? -0.360 -15.921 4.780 1.00 83.62 107 THR A O 1
ATOM 877 N N . ASN A 1 108 ? -0.113 -14.214 3.338 1.00 78.81 108 ASN A N 1
ATOM 878 C CA . ASN A 1 108 ? 1.307 -14.441 3.061 1.00 78.81 108 ASN A CA 1
ATOM 879 C C . ASN A 1 108 ? 2.218 -13.670 4.014 1.00 78.81 108 ASN A C 1
ATOM 881 O O . ASN A 1 108 ? 3.336 -14.092 4.292 1.00 78.81 108 ASN A O 1
ATOM 885 N N . TYR A 1 109 ? 1.749 -12.520 4.491 1.00 84.31 109 TYR A N 1
ATOM 886 C CA . TYR A 1 109 ? 2.499 -11.670 5.400 1.00 84.31 109 TYR A CA 1
ATOM 887 C C . TYR A 1 109 ? 1.549 -11.024 6.398 1.00 84.31 109 TYR A C 1
ATOM 889 O O . TYR A 1 109 ? 0.492 -10.524 6.012 1.00 84.31 109 TYR A O 1
ATOM 897 N N . LEU A 1 110 ? 1.941 -11.025 7.669 1.00 87.25 110 LEU A N 1
ATOM 898 C CA . LEU A 1 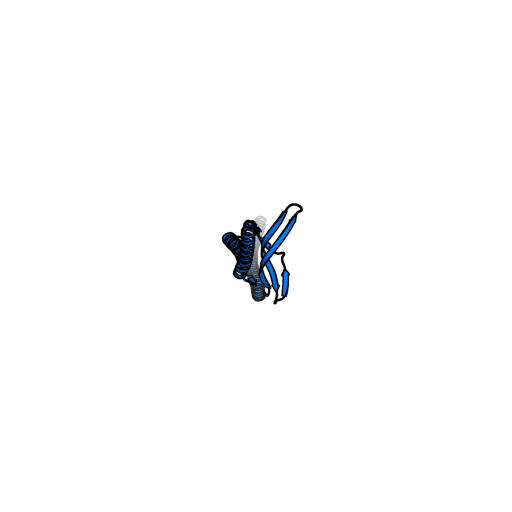110 ? 1.248 -10.341 8.750 1.00 87.25 110 LEU A CA 1
ATOM 899 C C . LEU A 1 110 ? 2.248 -9.398 9.416 1.00 87.25 110 LEU A C 1
ATOM 901 O O . LEU A 1 110 ? 3.214 -9.852 10.026 1.00 87.25 110 LEU A O 1
ATOM 905 N N . ALA A 1 111 ? 2.019 -8.097 9.271 1.00 86.50 111 ALA A N 1
ATOM 906 C CA . ALA A 1 111 ? 2.844 -7.080 9.899 1.00 86.50 111 ALA A CA 1
ATOM 907 C C . ALA A 1 111 ? 2.577 -7.019 11.407 1.00 86.50 111 ALA A C 1
ATOM 909 O O . ALA A 1 111 ? 1.492 -7.374 11.889 1.00 86.50 111 ALA A O 1
ATOM 910 N N . GLU A 1 112 ? 3.553 -6.499 12.148 1.00 89.12 112 GLU A N 1
ATOM 911 C CA . GLU A 1 112 ? 3.329 -6.141 13.542 1.00 89.12 112 GLU A CA 1
ATOM 912 C C . GLU A 1 112 ? 2.223 -5.077 13.664 1.00 89.12 112 GLU A C 1
ATOM 914 O O . GLU A 1 112 ? 2.042 -4.250 12.763 1.00 89.12 112 GLU A O 1
ATOM 919 N N . PRO A 1 113 ? 1.445 -5.085 14.760 1.00 89.94 113 PRO A N 1
ATOM 920 C CA . PRO A 1 113 ? 0.361 -4.132 14.930 1.00 89.94 113 PRO A CA 1
ATOM 921 C C . PRO A 1 113 ? 0.885 -2.696 15.051 1.00 89.94 113 PRO A C 1
ATOM 923 O O . PRO A 1 113 ? 1.704 -2.396 15.921 1.00 89.94 113 PRO A O 1
ATOM 926 N N . ILE A 1 114 ? 0.358 -1.787 14.232 1.00 92.06 114 ILE A N 1
ATOM 927 C CA . ILE A 1 114 ? 0.741 -0.374 14.259 1.00 92.06 114 ILE A CA 1
ATOM 928 C C . ILE A 1 114 ? -0.168 0.360 15.240 1.00 92.06 114 ILE A C 1
ATOM 930 O O . ILE A 1 114 ? -1.380 0.455 15.034 1.00 92.06 114 ILE A O 1
ATOM 934 N N . ILE A 1 115 ? 0.426 0.876 16.317 1.00 93.12 115 ILE A N 1
ATOM 935 C CA . ILE A 1 115 ? -0.267 1.672 17.332 1.00 93.12 115 ILE A CA 1
ATOM 936 C C . ILE A 1 115 ? -0.323 3.123 16.865 1.00 93.12 115 ILE A C 1
ATOM 938 O O . ILE A 1 115 ? 0.708 3.753 16.652 1.00 93.12 115 ILE A O 1
ATOM 942 N N . VAL A 1 116 ? -1.535 3.649 16.735 1.00 92.38 116 VAL A N 1
ATOM 943 C CA . VAL A 1 116 ? -1.790 5.026 16.304 1.00 92.38 116 VAL A CA 1
ATOM 944 C C . VAL A 1 116 ? -2.001 5.941 17.506 1.00 92.38 116 VAL A C 1
ATOM 946 O O . VAL A 1 116 ? -1.530 7.070 17.503 1.00 92.38 116 VAL A O 1
ATOM 949 N N . GLU A 1 117 ? -2.683 5.453 18.544 1.00 91.81 117 GLU A N 1
ATOM 950 C CA . GLU A 1 117 ? -3.037 6.265 19.708 1.00 91.81 117 GLU A CA 1
ATOM 951 C C . GLU A 1 117 ? -3.019 5.432 20.995 1.00 91.81 117 GLU A C 1
ATOM 953 O O . GLU A 1 117 ? -3.296 4.226 20.980 1.00 91.81 117 GLU A O 1
ATOM 958 N N . ASN A 1 118 ? -2.721 6.074 22.128 1.00 91.12 118 ASN A N 1
ATOM 959 C CA . ASN A 1 118 ? -2.736 5.432 23.439 1.00 91.12 118 ASN A CA 1
ATOM 960 C C . ASN A 1 118 ? -3.486 6.283 24.472 1.00 91.12 118 ASN A C 1
ATOM 962 O O . ASN A 1 118 ? -3.020 7.338 24.902 1.00 91.12 118 ASN A O 1
ATOM 966 N N . ILE A 1 119 ? -4.633 5.784 24.929 1.00 88.50 119 ILE A N 1
ATOM 967 C CA . ILE A 1 119 ? -5.495 6.479 25.884 1.00 88.50 119 ILE A CA 1
ATOM 968 C C . ILE A 1 119 ? -5.295 5.883 27.279 1.00 88.50 119 ILE A C 1
ATOM 970 O O . ILE A 1 119 ? -5.663 4.737 27.542 1.00 88.50 119 ILE A O 1
ATOM 974 N N . SER A 1 120 ? -4.778 6.675 28.222 1.00 86.81 120 SER A N 1
ATOM 975 C CA . SER A 1 120 ? -4.806 6.301 29.645 1.00 86.81 120 SER A CA 1
ATOM 976 C C . SER A 1 120 ? -6.252 6.147 30.123 1.00 86.81 120 SER A C 1
ATOM 978 O O . SER A 1 120 ? -7.089 7.008 29.842 1.00 86.81 120 SER A O 1
ATOM 980 N N . ILE A 1 121 ? -6.549 5.099 30.900 1.00 83.31 121 ILE A N 1
ATOM 981 C CA . ILE A 1 121 ? -7.904 4.874 31.428 1.00 83.31 121 ILE A CA 1
ATOM 982 C C . ILE A 1 121 ? -8.393 6.079 32.244 1.00 83.31 121 ILE A C 1
ATOM 984 O O . ILE A 1 121 ? -9.572 6.421 32.179 1.00 83.31 121 ILE A O 1
ATOM 988 N N . GLU A 1 122 ? -7.517 6.767 32.971 1.00 81.19 122 GLU A N 1
ATOM 989 C CA . GLU A 1 122 ? -7.868 7.973 33.739 1.00 81.19 122 GLU A CA 1
ATOM 990 C C . GLU A 1 122 ? -8.434 9.088 32.849 1.00 81.19 122 GLU A C 1
ATOM 992 O O . GLU A 1 122 ? -9.381 9.769 33.235 1.00 81.19 122 GLU A O 1
ATOM 997 N N . LYS A 1 123 ? -7.909 9.217 31.625 1.00 83.31 123 LYS A N 1
ATOM 998 C CA . LYS A 1 123 ? -8.318 10.217 30.630 1.00 83.31 123 LYS A CA 1
ATOM 999 C C . LYS A 1 123 ? -9.398 9.702 29.675 1.00 83.31 123 LYS A C 1
ATOM 1001 O O . LYS A 1 123 ? -9.733 10.380 28.708 1.00 83.31 123 LYS A O 1
ATOM 1006 N N . LEU A 1 124 ? -9.944 8.508 29.906 1.00 85.00 124 LEU A N 1
ATOM 1007 C CA . LEU A 1 124 ? -10.969 7.937 29.041 1.00 85.00 124 LEU A CA 1
ATOM 1008 C C . LEU A 1 124 ? -12.283 8.716 29.202 1.00 85.00 124 LEU A C 1
ATOM 1010 O O . LEU A 1 124 ? -12.897 8.671 30.268 1.00 85.00 124 LEU A O 1
ATOM 1014 N N . ASN A 1 125 ? -12.710 9.401 28.143 1.00 86.75 125 ASN A N 1
ATOM 1015 C CA . ASN A 1 125 ? -13.998 10.087 28.014 1.00 86.75 125 ASN A CA 1
ATOM 1016 C C . ASN A 1 125 ? -14.494 9.979 26.553 1.00 86.75 125 ASN A C 1
ATOM 1018 O O . ASN A 1 125 ? -13.772 9.480 25.689 1.00 86.75 125 ASN A O 1
ATOM 1022 N N . GLU A 1 126 ? -15.726 10.404 26.265 1.00 86.88 126 GLU A N 1
ATOM 1023 C CA . GLU A 1 126 ? -16.302 10.242 24.919 1.00 86.88 126 GLU A CA 1
ATOM 1024 C C . GLU A 1 126 ? -15.568 11.058 23.844 1.00 86.88 126 GLU A C 1
ATOM 1026 O O . GLU A 1 126 ? -15.412 10.587 22.718 1.00 86.88 126 GLU A O 1
ATOM 1031 N N . GLU A 1 127 ? -15.086 12.254 24.184 1.00 89.62 127 GLU A N 1
ATOM 1032 C CA . GLU A 1 127 ? -14.368 13.143 23.262 1.00 89.62 127 GLU A CA 1
ATOM 1033 C C . GLU A 1 127 ? -13.014 12.562 22.848 1.00 89.62 127 GLU A C 1
ATOM 1035 O O . GLU A 1 127 ? -12.722 12.460 21.659 1.00 89.62 127 GLU A O 1
ATOM 1040 N N . ASN A 1 128 ? -12.227 12.082 23.810 1.00 87.56 128 ASN A N 1
ATOM 1041 C CA . ASN A 1 128 ? -10.918 11.478 23.576 1.00 87.56 128 ASN A CA 1
ATOM 1042 C C . ASN A 1 128 ? -11.034 10.184 22.768 1.00 87.56 128 ASN A C 1
ATOM 1044 O O . ASN A 1 128 ? -10.192 9.916 21.915 1.00 87.56 128 ASN A O 1
ATOM 1048 N N . VAL A 1 129 ? -12.094 9.396 22.983 1.00 88.56 129 VAL A N 1
ATOM 1049 C CA . VAL A 1 129 ? -12.356 8.205 22.160 1.00 88.56 129 VAL A CA 1
ATOM 1050 C C . VAL A 1 129 ? -12.700 8.607 20.725 1.00 88.56 129 VAL A C 1
ATOM 1052 O O . VAL A 1 129 ? -12.147 8.029 19.792 1.00 88.56 129 VAL A O 1
ATOM 1055 N N . LYS A 1 130 ? -13.559 9.616 20.521 1.00 90.81 130 LYS A N 1
ATOM 1056 C CA . LYS A 1 130 ? -13.874 10.127 19.174 1.00 90.81 130 LYS A CA 1
ATOM 1057 C C . LYS A 1 130 ? -12.630 10.657 18.459 1.00 90.81 130 LYS A C 1
ATOM 1059 O O . LYS A 1 130 ? -12.439 10.351 17.284 1.00 90.81 130 LYS A O 1
ATOM 1064 N N . LEU A 1 131 ? -11.782 11.410 19.162 1.00 91.25 131 LEU A N 1
ATOM 1065 C CA . LEU A 1 131 ? -10.523 11.922 18.622 1.00 91.25 131 LEU A CA 1
ATOM 1066 C C . LEU A 1 131 ? -9.597 10.778 18.207 1.00 91.25 131 LEU A C 1
ATOM 1068 O O . LEU A 1 131 ? -9.160 10.746 17.061 1.00 91.25 131 LEU A O 1
ATOM 1072 N N . ALA A 1 132 ? -9.378 9.794 19.077 1.00 90.62 132 ALA A N 1
ATOM 1073 C CA . ALA A 1 132 ? -8.511 8.661 18.769 1.00 90.62 132 ALA A CA 1
ATOM 1074 C C . ALA A 1 132 ? -9.003 7.829 17.573 1.00 90.62 132 ALA A C 1
ATOM 1076 O O . ALA A 1 132 ? -8.207 7.410 16.735 1.00 90.62 132 ALA A O 1
ATOM 1077 N N . ILE A 1 133 ? -10.319 7.626 17.450 1.00 92.50 133 ILE A N 1
ATOM 1078 C CA . ILE A 1 133 ? -10.914 6.947 16.289 1.00 92.50 133 ILE A CA 1
ATOM 1079 C C . ILE A 1 133 ? -10.746 7.779 15.012 1.00 92.50 133 ILE A C 1
ATOM 1081 O O . ILE A 1 133 ? -10.482 7.218 13.953 1.00 92.50 133 ILE A O 1
ATOM 1085 N N . SER A 1 134 ? -10.848 9.106 15.101 1.00 93.06 134 SER A N 1
ATOM 1086 C CA . SER A 1 134 ? -10.588 9.999 13.966 1.00 93.06 134 SER A CA 1
ATOM 1087 C C . SER A 1 134 ? -9.136 9.905 13.488 1.00 93.06 134 SER A C 1
ATOM 1089 O O . SER A 1 134 ? -8.894 9.793 12.287 1.00 93.06 134 SER A O 1
ATOM 1091 N N . VAL A 1 135 ? -8.169 9.875 14.412 1.00 93.25 135 VAL A N 1
ATOM 1092 C CA . VAL A 1 135 ? -6.749 9.680 14.069 1.00 93.25 135 VAL A CA 1
ATOM 1093 C C . VAL A 1 135 ? -6.528 8.299 13.442 1.00 93.25 135 VAL A C 1
ATOM 1095 O O . VAL A 1 135 ? -5.846 8.198 12.424 1.00 93.25 135 VAL A O 1
ATOM 1098 N N . LEU A 1 136 ? -7.160 7.250 13.978 1.00 93.12 136 LEU A N 1
ATOM 1099 C CA . LEU A 1 136 ? -7.104 5.904 13.400 1.00 93.12 136 LEU A CA 1
ATOM 1100 C C . LEU A 1 136 ? -7.670 5.858 11.974 1.00 93.12 136 LEU A C 1
ATOM 1102 O O . LEU A 1 136 ? -7.033 5.283 11.097 1.00 93.12 136 LEU A O 1
ATOM 1106 N N . ASN A 1 137 ? -8.826 6.480 11.728 1.00 93.62 137 ASN A N 1
ATOM 1107 C CA . ASN A 1 137 ? -9.415 6.549 10.388 1.00 93.62 137 ASN A CA 1
ATOM 1108 C C . ASN A 1 137 ? -8.464 7.249 9.412 1.00 93.62 137 ASN A C 1
ATOM 1110 O O . ASN A 1 137 ? -8.159 6.686 8.370 1.00 93.62 137 ASN A O 1
ATOM 1114 N N . LYS A 1 138 ? -7.896 8.401 9.794 1.00 94.31 138 LYS A N 1
ATOM 1115 C CA . LYS A 1 138 ? -6.909 9.108 8.960 1.00 94.31 138 LYS A CA 1
ATOM 1116 C C . LYS A 1 138 ? -5.681 8.253 8.645 1.00 94.31 138 LYS A C 1
ATOM 1118 O O . LYS A 1 138 ? -5.164 8.316 7.534 1.00 94.31 138 LYS A O 1
ATOM 1123 N N . ALA A 1 139 ? -5.204 7.466 9.611 1.00 91.62 139 ALA A N 1
ATOM 1124 C CA . ALA A 1 139 ? -4.081 6.561 9.393 1.00 91.62 139 ALA A CA 1
ATOM 1125 C C . ALA A 1 139 ? -4.436 5.447 8.395 1.00 91.62 139 ALA A C 1
ATOM 1127 O O . ALA A 1 139 ? -3.639 5.147 7.511 1.00 91.62 139 ALA A O 1
ATOM 1128 N N . ILE A 1 140 ? -5.638 4.870 8.497 1.00 92.31 140 ILE A N 1
ATOM 1129 C CA . ILE A 1 140 ? -6.135 3.864 7.547 1.00 92.31 140 ILE A CA 1
ATOM 1130 C C . ILE A 1 140 ? -6.308 4.477 6.150 1.00 92.31 140 ILE A C 1
ATOM 1132 O O . ILE A 1 140 ? -5.851 3.889 5.171 1.00 92.31 140 ILE A O 1
ATOM 1136 N N . ASP A 1 141 ? -6.885 5.676 6.054 1.00 92.56 141 ASP A N 1
ATOM 1137 C CA . ASP A 1 141 ? -7.068 6.400 4.791 1.00 92.56 141 ASP A CA 1
ATOM 1138 C C . ASP A 1 141 ? -5.724 6.667 4.098 1.00 92.56 141 ASP A C 1
ATOM 1140 O O . ASP A 1 141 ? -5.590 6.470 2.889 1.00 92.56 141 ASP A O 1
ATOM 1144 N N . ALA A 1 142 ? -4.695 7.042 4.865 1.00 91.06 142 ALA A N 1
ATOM 1145 C CA . ALA A 1 142 ? -3.346 7.230 4.339 1.00 91.06 142 ALA A CA 1
ATOM 1146 C C . ALA A 1 142 ? -2.774 5.938 3.731 1.00 91.06 142 ALA A C 1
ATOM 1148 O O . ALA A 1 142 ? -2.148 5.988 2.671 1.00 91.06 142 ALA A O 1
ATOM 1149 N N . VAL A 1 143 ? -3.025 4.777 4.350 1.00 88.56 143 VAL A N 1
ATOM 1150 C CA . VAL A 1 143 ? -2.606 3.477 3.799 1.00 88.56 143 VAL A CA 1
ATOM 1151 C C . VAL A 1 143 ? -3.355 3.160 2.506 1.00 88.56 143 VAL A C 1
ATOM 1153 O O . VAL A 1 143 ? -2.734 2.689 1.555 1.00 88.56 143 VAL A O 1
ATOM 1156 N N . ILE A 1 144 ? -4.660 3.440 2.436 1.00 88.31 144 ILE A N 1
ATOM 1157 C CA . ILE A 1 144 ? -5.467 3.218 1.224 1.00 88.31 144 ILE A CA 1
ATOM 1158 C C . ILE A 1 144 ? -4.915 4.035 0.055 1.00 88.31 144 ILE A C 1
ATOM 1160 O O . ILE A 1 144 ? -4.693 3.490 -1.026 1.00 88.31 144 ILE A O 1
ATOM 1164 N N . ILE A 1 145 ? -4.634 5.319 0.286 1.00 88.44 145 ILE A N 1
ATOM 1165 C CA . ILE A 1 145 ? -4.078 6.216 -0.734 1.00 88.44 145 ILE A CA 1
ATOM 1166 C C . ILE A 1 145 ? -2.693 5.732 -1.179 1.00 88.44 145 ILE A C 1
ATOM 1168 O O . ILE A 1 145 ? -2.432 5.642 -2.378 1.00 88.44 145 ILE A O 1
ATOM 1172 N N . ALA A 1 146 ? -1.822 5.380 -0.229 1.00 86.62 146 ALA A N 1
ATOM 1173 C CA . ALA A 1 146 ? -0.463 4.925 -0.520 1.00 86.62 146 ALA A CA 1
ATOM 1174 C C . ALA A 1 146 ? -0.413 3.570 -1.247 1.00 86.62 146 ALA A C 1
ATOM 1176 O O . ALA A 1 146 ? 0.565 3.275 -1.929 1.00 86.62 146 ALA A O 1
ATOM 1177 N N . SER A 1 147 ? -1.450 2.743 -1.104 1.00 83.38 147 SER A N 1
ATOM 1178 C CA . SER A 1 147 ? -1.487 1.391 -1.668 1.00 83.38 147 SER A CA 1
ATOM 1179 C C . SER A 1 147 ? -1.949 1.336 -3.127 1.00 83.38 147 SER A C 1
ATOM 1181 O O . SER A 1 147 ? -1.805 0.285 -3.749 1.00 83.38 147 SER A O 1
ATOM 1183 N N . ASN A 1 148 ? -2.485 2.429 -3.684 1.00 76.00 148 ASN A N 1
ATOM 1184 C CA . ASN A 1 148 ? -3.004 2.505 -5.056 1.00 76.00 148 ASN A CA 1
ATOM 1185 C C . ASN A 1 148 ? -1.922 2.105 -6.091 1.00 76.00 148 ASN A C 1
ATOM 1187 O O . ASN A 1 148 ? -0.843 2.702 -6.076 1.00 76.00 148 ASN A O 1
ATOM 1191 N N . PRO A 1 149 ? -2.154 1.115 -6.987 1.00 73.88 149 PRO A N 1
ATOM 1192 C CA . PRO A 1 149 ? -3.439 0.499 -7.366 1.00 73.88 149 PRO A CA 1
ATOM 1193 C C . PRO A 1 149 ? -3.786 -0.837 -6.695 1.00 73.88 149 PRO A C 1
ATOM 1195 O O . PRO A 1 149 ? -4.685 -1.542 -7.145 1.00 73.88 149 PRO A O 1
ATOM 1198 N N . THR A 1 150 ? -3.097 -1.222 -5.626 1.00 81.44 150 THR A N 1
ATOM 1199 C CA . THR A 1 150 ? -3.393 -2.463 -4.899 1.00 81.44 150 THR A CA 1
ATOM 1200 C C . THR A 1 150 ? -4.722 -2.343 -4.142 1.00 81.44 150 THR A C 1
ATOM 1202 O O . THR A 1 150 ? -4.884 -1.407 -3.353 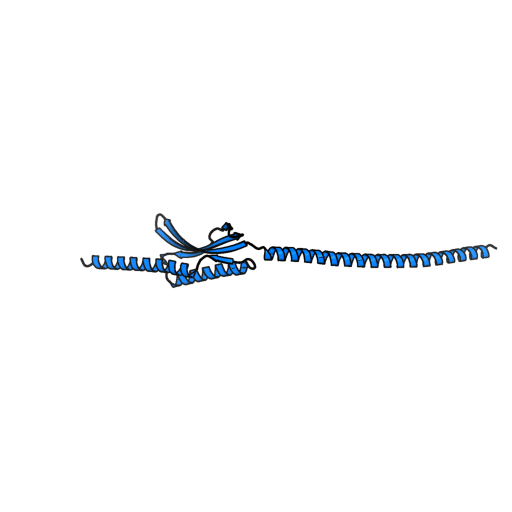1.00 81.44 150 THR A O 1
ATOM 1205 N N . PRO A 1 151 ? -5.668 -3.284 -4.318 1.00 83.00 151 PRO A N 1
ATOM 1206 C CA . PRO A 1 151 ? -6.927 -3.271 -3.583 1.00 83.00 151 PRO A CA 1
ATOM 1207 C C . PRO A 1 151 ? -6.695 -3.454 -2.079 1.00 83.00 151 PRO A C 1
ATOM 1209 O O . PRO A 1 151 ? -5.971 -4.358 -1.645 1.00 83.00 151 PRO A O 1
ATOM 1212 N N . VAL A 1 152 ? -7.350 -2.604 -1.286 1.00 87.12 152 VAL A N 1
ATOM 1213 C CA . VAL A 1 152 ? -7.313 -2.643 0.178 1.00 87.12 152 VAL A CA 1
ATOM 1214 C C . VAL A 1 152 ? -8.674 -3.077 0.716 1.00 87.12 152 VAL A C 1
ATOM 1216 O O . VAL A 1 152 ? -9.696 -2.480 0.386 1.00 87.12 152 VAL A O 1
ATOM 1219 N N . ILE A 1 153 ? -8.687 -4.101 1.567 1.00 86.38 153 ILE A N 1
ATOM 1220 C CA . ILE A 1 153 ? -9.884 -4.614 2.239 1.00 86.38 153 ILE A CA 1
ATOM 1221 C C . ILE A 1 153 ? -9.780 -4.289 3.727 1.00 86.38 153 ILE A C 1
ATOM 1223 O O . ILE A 1 153 ? -8.835 -4.700 4.402 1.00 86.38 153 ILE A O 1
ATOM 1227 N N . ILE A 1 154 ? -10.765 -3.569 4.261 1.00 87.81 154 ILE A N 1
ATOM 1228 C CA . ILE A 1 154 ? -10.848 -3.286 5.695 1.00 87.81 154 ILE A CA 1
ATOM 1229 C C . ILE A 1 154 ? -11.707 -4.367 6.351 1.00 87.81 154 ILE A C 1
ATOM 1231 O O . ILE A 1 154 ? -12.923 -4.405 6.175 1.00 87.81 154 ILE A O 1
ATOM 1235 N N . ASN A 1 155 ? -11.075 -5.235 7.134 1.00 84.25 155 ASN A N 1
ATOM 1236 C CA . ASN A 1 155 ? -11.757 -6.277 7.888 1.00 84.25 155 ASN A CA 1
ATOM 1237 C C . ASN A 1 155 ? -12.088 -5.771 9.291 1.00 84.25 155 ASN A C 1
ATOM 1239 O O . ASN A 1 155 ? -11.234 -5.762 10.180 1.00 84.25 155 ASN A O 1
ATOM 1243 N N . GLY A 1 156 ? -13.345 -5.361 9.467 1.00 83.94 156 GLY A N 1
ATOM 1244 C CA . GLY A 1 156 ? -13.900 -4.827 10.709 1.00 83.94 156 GLY A CA 1
ATOM 1245 C C . GLY A 1 156 ? -14.352 -3.374 10.575 1.00 83.94 156 GLY A C 1
ATOM 1246 O O . GLY A 1 156 ? -14.229 -2.756 9.521 1.00 83.94 156 GLY A O 1
ATOM 1247 N N . SER A 1 157 ? -14.880 -2.818 11.665 1.00 85.19 157 SER A N 1
ATOM 1248 C CA . SER A 1 157 ? -15.418 -1.458 11.682 1.00 85.19 157 SER A CA 1
ATOM 1249 C C . SER A 1 157 ? -14.817 -0.634 12.813 1.00 85.19 157 SER A C 1
ATOM 1251 O O . SER A 1 157 ? -14.876 -1.006 13.989 1.00 85.19 157 SER A O 1
ATOM 1253 N N . THR A 1 158 ? -14.286 0.544 12.482 1.00 84.50 158 THR A N 1
ATOM 1254 C CA . THR A 1 158 ? -13.834 1.513 13.491 1.00 84.50 158 THR A CA 1
ATOM 1255 C C . THR A 1 158 ? -14.999 2.029 14.344 1.00 84.50 158 THR A C 1
ATOM 1257 O O . THR A 1 158 ? -14.803 2.365 15.514 1.00 84.50 158 THR A O 1
ATOM 1260 N N . ASN A 1 159 ? -16.237 1.977 13.836 1.00 85.94 159 ASN A N 1
ATOM 1261 C CA . ASN A 1 159 ? -17.446 2.300 14.601 1.00 85.94 159 ASN A CA 1
ATOM 1262 C C . ASN A 1 159 ? -17.777 1.234 15.653 1.00 85.94 159 ASN A C 1
ATOM 1264 O O . ASN A 1 159 ? -18.130 1.568 16.788 1.00 85.94 159 ASN A O 1
ATOM 1268 N N . GLU A 1 160 ? -17.633 -0.048 15.315 1.00 87.00 160 GLU A N 1
ATOM 1269 C CA . GLU A 1 160 ? -17.783 -1.138 16.290 1.00 87.00 160 GLU A CA 1
ATOM 1270 C C . GLU A 1 160 ? -16.719 -1.033 17.383 1.00 87.00 160 GLU A C 1
ATOM 1272 O O . GLU A 1 160 ? -17.004 -1.188 18.578 1.00 87.00 160 GLU A O 1
ATOM 1277 N N . LEU A 1 161 ? -15.499 -0.683 16.978 1.00 87.56 161 LEU A N 1
ATOM 1278 C CA . LEU A 1 161 ? -14.380 -0.469 17.878 1.00 87.56 161 LEU A CA 1
ATOM 1279 C C . LEU A 1 161 ? -14.665 0.698 18.839 1.00 87.56 161 LEU A C 1
ATOM 1281 O O . LEU A 1 161 ? -14.546 0.517 20.055 1.00 87.56 161 LEU A O 1
ATOM 1285 N N . ASN A 1 162 ? -15.170 1.827 18.334 1.00 87.06 162 ASN A N 1
ATOM 1286 C CA . ASN A 1 162 ? -15.647 2.959 19.134 1.00 87.06 162 ASN A CA 1
ATOM 1287 C C . ASN A 1 162 ? -16.715 2.531 20.160 1.00 87.06 162 ASN A C 1
ATOM 1289 O O . ASN A 1 162 ? -16.543 2.713 21.371 1.00 87.06 162 ASN A O 1
ATOM 1293 N N . ALA A 1 163 ? -17.784 1.869 19.705 1.00 87.88 163 ALA A N 1
ATOM 1294 C CA . ALA A 1 163 ? -18.861 1.401 20.577 1.00 87.88 163 ALA A CA 1
ATOM 1295 C C . ALA A 1 163 ? -18.341 0.461 21.678 1.00 87.88 163 ALA A C 1
AT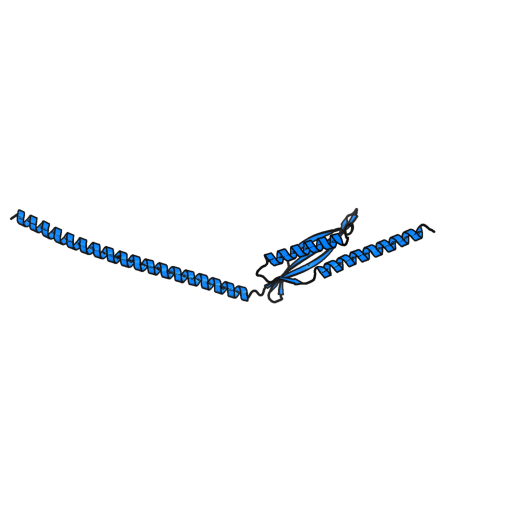OM 1297 O O . ALA A 1 163 ? -18.777 0.530 22.833 1.00 87.88 163 ALA A O 1
ATOM 1298 N N . SER A 1 164 ? -17.376 -0.397 21.347 1.00 86.12 164 SER A N 1
ATOM 1299 C CA . SER A 1 164 ? -16.769 -1.326 22.299 1.00 86.12 164 SER A CA 1
ATOM 1300 C C . SER A 1 164 ? -15.957 -0.618 23.396 1.00 86.12 164 SER A C 1
ATOM 1302 O O . SER A 1 164 ? -15.941 -1.087 24.535 1.00 86.12 164 SER A O 1
ATOM 1304 N N . ILE A 1 165 ? -15.297 0.503 23.090 1.00 86.88 165 ILE A N 1
ATOM 1305 C CA . ILE A 1 165 ? -14.527 1.296 24.064 1.00 86.88 165 ILE A CA 1
ATOM 1306 C C . ILE A 1 165 ? -15.474 2.111 24.943 1.00 86.88 165 ILE A C 1
ATOM 1308 O O . ILE A 1 165 ? -15.335 2.119 26.168 1.00 86.88 165 ILE A O 1
ATOM 1312 N N . LEU A 1 166 ? -16.502 2.717 24.349 1.00 87.31 166 LEU A N 1
ATOM 1313 C CA . LEU A 1 166 ? -17.524 3.453 25.093 1.00 87.31 166 LEU A CA 1
ATOM 1314 C C . LEU A 1 166 ? -18.298 2.549 26.065 1.00 87.31 166 LEU A C 1
ATOM 1316 O O . LEU A 1 166 ? -18.624 2.971 27.177 1.00 87.31 166 LEU A O 1
ATOM 1320 N N . LYS A 1 167 ? -18.543 1.281 25.707 1.00 87.62 167 LYS A N 1
ATOM 1321 C CA . LYS A 1 167 ? -19.109 0.283 26.635 1.00 87.62 167 LYS A CA 1
ATOM 1322 C C . LYS A 1 167 ? -18.214 0.067 27.862 1.00 87.62 167 LYS A C 1
ATOM 1324 O O . LYS A 1 167 ? -18.734 0.003 28.977 1.00 87.62 167 LYS A O 1
ATOM 1329 N N . LEU A 1 168 ? -16.891 -0.002 27.685 1.00 82.06 168 LEU A N 1
ATOM 1330 C CA . LEU A 1 168 ? -15.940 -0.127 28.800 1.00 82.06 168 LEU A CA 1
ATOM 1331 C C . LEU A 1 168 ? -15.983 1.106 29.709 1.00 82.06 168 LEU A C 1
ATOM 1333 O O . LEU A 1 168 ? -16.064 0.966 30.932 1.00 82.06 168 LEU A O 1
ATOM 1337 N N . PHE A 1 169 ? -16.018 2.300 29.117 1.00 82.81 169 PHE A N 1
ATOM 1338 C CA . PHE A 1 169 ? -16.161 3.557 29.852 1.00 82.81 169 PHE A CA 1
ATOM 1339 C C . PHE A 1 169 ? -17.454 3.601 30.685 1.00 82.81 169 PHE A C 1
ATOM 1341 O O . PHE A 1 169 ? -17.412 3.850 31.894 1.00 82.81 169 PHE A O 1
ATOM 1348 N N . LYS A 1 170 ? -18.604 3.279 30.077 1.00 84.25 170 LYS A N 1
ATOM 1349 C CA . LYS A 1 170 ? -19.906 3.256 30.769 1.00 84.25 170 LYS A CA 1
ATOM 1350 C C . LYS A 1 170 ? -19.937 2.231 31.904 1.00 84.25 170 LYS A C 1
ATOM 1352 O O . LYS A 1 170 ? -20.408 2.544 32.999 1.00 84.25 170 LYS A O 1
ATOM 1357 N N . LYS A 1 171 ? -19.387 1.029 31.682 1.00 83.81 171 LYS A N 1
ATOM 1358 C CA . LYS A 1 171 ? -19.286 -0.017 32.714 1.00 83.81 171 LYS A CA 1
ATOM 1359 C C . LYS A 1 171 ? -18.472 0.465 33.918 1.00 83.81 171 LYS A C 1
ATOM 1361 O O . LYS A 1 171 ? -18.927 0.308 35.050 1.00 83.81 171 LYS A O 1
ATOM 1366 N N . ARG A 1 172 ? -17.317 1.101 33.685 1.00 79.38 172 ARG A N 1
ATOM 1367 C CA . ARG A 1 172 ? -16.485 1.679 34.753 1.00 79.38 172 ARG A CA 1
ATOM 1368 C C . ARG A 1 172 ? -17.242 2.734 35.555 1.00 79.38 172 ARG A C 1
ATOM 1370 O O . ARG A 1 172 ? -17.271 2.661 36.779 1.00 79.38 172 ARG A O 1
ATOM 1377 N N . ASN A 1 173 ? -17.875 3.693 34.884 1.00 78.12 173 ASN A N 1
ATOM 1378 C CA . ASN A 1 173 ? -18.568 4.782 35.575 1.00 78.12 173 ASN A CA 1
ATOM 1379 C C . ASN A 1 173 ? -19.740 4.271 36.421 1.00 78.12 173 ASN A C 1
ATOM 1381 O O . ASN A 1 173 ? -19.957 4.761 37.527 1.00 78.12 173 ASN A O 1
ATOM 1385 N N . ASN A 1 174 ? -20.459 3.250 35.949 1.00 81.00 174 ASN A N 1
ATOM 1386 C CA . ASN A 1 174 ? -21.510 2.607 36.737 1.00 81.00 174 ASN A CA 1
ATOM 1387 C C . ASN A 1 174 ? -20.957 1.889 37.980 1.00 81.00 174 ASN A C 1
ATOM 1389 O O . ASN A 1 174 ? -21.588 1.945 39.034 1.00 81.00 174 ASN A O 1
ATOM 1393 N N . LEU A 1 175 ? -19.784 1.251 37.888 1.00 79.12 175 LEU A N 1
ATOM 1394 C CA . LEU A 1 175 ? -19.116 0.645 39.048 1.00 79.12 175 LEU A CA 1
ATOM 1395 C C . LEU A 1 175 ? -18.682 1.701 40.073 1.00 79.12 175 LEU A C 1
ATOM 1397 O O . LEU A 1 175 ? -18.965 1.543 41.258 1.00 79.12 175 LEU A O 1
ATOM 1401 N N . LEU A 1 176 ? -18.076 2.802 39.622 1.00 76.62 176 LEU A N 1
ATOM 1402 C CA . LEU A 1 176 ? -17.668 3.904 40.500 1.00 76.62 176 LEU A CA 1
ATOM 1403 C C . LEU A 1 176 ? -18.868 4.560 41.197 1.00 76.62 176 LEU A C 1
ATOM 1405 O O . LEU A 1 176 ? -18.825 4.803 42.401 1.00 76.62 176 LEU A O 1
ATOM 1409 N N . LYS A 1 177 ? -19.978 4.772 40.475 1.00 76.81 177 LYS A N 1
ATOM 1410 C CA . LYS A 1 177 ? -21.228 5.271 41.070 1.00 76.81 177 LYS A CA 1
ATOM 1411 C C . LYS A 1 177 ? -21.757 4.330 42.150 1.00 76.81 177 LYS A C 1
ATOM 1413 O O . LYS A 1 177 ? -22.110 4.798 43.226 1.00 76.81 177 LYS A O 1
ATOM 1418 N N . LYS A 1 178 ? -21.778 3.014 41.900 1.00 75.50 178 LYS A N 1
ATOM 1419 C CA . LYS A 1 178 ? -22.197 2.027 42.910 1.00 75.50 178 LYS A CA 1
ATOM 1420 C C . LYS A 1 178 ? -21.315 2.100 44.159 1.00 75.50 178 LYS A C 1
ATOM 1422 O O . LYS A 1 178 ? -21.854 2.171 45.256 1.00 75.50 178 LYS A O 1
ATOM 1427 N N . LEU A 1 179 ? -19.992 2.147 44.004 1.00 71.81 179 LEU A N 1
ATOM 1428 C CA . LEU A 1 179 ? -19.047 2.220 45.128 1.00 71.81 179 LEU A CA 1
ATOM 1429 C C . LEU A 1 179 ? -19.229 3.488 45.981 1.00 71.81 179 LEU A C 1
ATOM 1431 O O . LEU A 1 179 ? -19.255 3.390 47.206 1.00 71.81 179 LEU A O 1
ATOM 1435 N N . ASN A 1 180 ? -19.446 4.649 45.356 1.00 68.12 180 ASN A N 1
ATOM 1436 C CA . ASN A 1 180 ? -19.689 5.907 46.077 1.00 68.12 180 ASN A CA 1
ATOM 1437 C C . ASN A 1 180 ? -21.040 5.929 46.814 1.00 68.12 180 ASN A C 1
ATOM 1439 O O . ASN A 1 180 ? -21.169 6.532 47.876 1.00 68.12 180 ASN A O 1
ATOM 1443 N N . ILE A 1 181 ? -22.055 5.238 46.289 1.00 60.69 181 ILE A N 1
ATOM 1444 C CA . ILE A 1 181 ? -23.338 5.082 46.990 1.00 60.69 181 ILE A CA 1
ATOM 1445 C C . ILE A 1 181 ? -23.157 4.207 48.242 1.00 60.69 181 ILE A C 1
ATOM 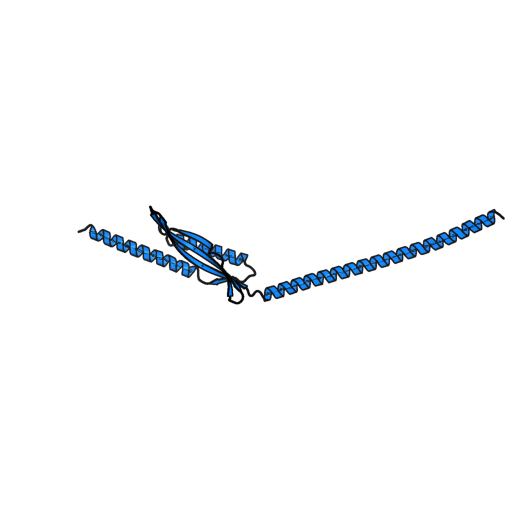1447 O O . ILE A 1 181 ? -23.733 4.508 49.288 1.00 60.69 181 ILE A O 1
ATOM 1451 N N . PHE A 1 182 ? -22.320 3.166 48.177 1.00 53.28 182 PHE A N 1
ATOM 1452 C CA . PHE A 1 182 ? -22.038 2.298 49.326 1.00 53.28 182 PHE A CA 1
ATOM 1453 C C . PHE A 1 182 ? -21.201 2.971 50.425 1.00 53.28 182 PHE A C 1
ATOM 1455 O O . PHE A 1 182 ? -21.418 2.662 51.596 1.00 53.28 182 PHE A O 1
ATOM 1462 N N . SER A 1 183 ? -20.298 3.902 50.098 1.00 54.28 183 SER A N 1
ATOM 1463 C CA . SER A 1 183 ? -19.552 4.656 51.119 1.00 54.28 183 SER A CA 1
ATOM 1464 C C . SER A 1 183 ? -20.432 5.675 51.852 1.00 54.28 183 SER A C 1
ATOM 1466 O O . SER A 1 183 ? -20.352 5.769 53.073 1.00 54.28 183 SER A O 1
ATOM 1468 N N . SER A 1 184 ? -21.344 6.356 51.145 1.00 51.75 184 SER A N 1
ATOM 1469 C CA . SER A 1 184 ? -22.269 7.332 51.754 1.00 51.75 184 SER A CA 1
ATOM 1470 C C . SER A 1 184 ? -23.285 6.714 52.726 1.00 51.75 184 SER A C 1
ATOM 1472 O O . SER A 1 184 ? -23.720 7.369 53.666 1.00 51.75 184 SER A O 1
ATOM 1474 N N . LYS A 1 185 ? -23.646 5.435 52.545 1.00 52.53 185 LYS A N 1
ATOM 1475 C CA . LYS A 1 185 ? -24.540 4.718 53.471 1.00 52.53 185 LYS A CA 1
ATOM 1476 C C . LYS A 1 185 ? -23.841 4.212 54.736 1.00 52.53 185 LYS A C 1
ATOM 1478 O O . LYS A 1 185 ? -24.527 3.943 55.712 1.00 52.53 185 LYS A O 1
ATOM 1483 N N . LYS A 1 186 ? -22.509 4.081 54.730 1.00 49.03 186 LYS A N 1
ATOM 1484 C CA . LYS A 1 186 ? -21.725 3.594 55.878 1.00 49.03 186 LYS A CA 1
ATOM 1485 C C . LYS A 1 186 ? -21.314 4.690 56.865 1.00 49.03 186 LYS A C 1
ATOM 1487 O O . LYS A 1 186 ? -20.944 4.342 57.973 1.00 49.03 186 LYS A O 1
ATOM 1492 N N . SER A 1 187 ? -21.364 5.974 56.493 1.00 48.03 187 SER A N 1
ATOM 1493 C CA . SER A 1 187 ? -21.047 7.080 57.418 1.00 48.03 187 SER A CA 1
ATOM 1494 C C . SER A 1 187 ? -22.251 7.593 58.217 1.00 48.03 187 SER A C 1
ATOM 1496 O O . SER A 1 187 ? -22.092 8.520 59.000 1.00 48.03 187 SER A O 1
ATOM 1498 N N . ASN A 1 188 ? -23.445 7.035 57.986 1.00 49.12 188 ASN A N 1
ATOM 1499 C CA . ASN A 1 188 ? -24.690 7.395 58.677 1.00 49.12 188 ASN A CA 1
ATOM 1500 C C . ASN A 1 188 ? -25.193 6.267 59.607 1.00 49.12 188 ASN A C 1
ATOM 1502 O O . ASN A 1 188 ? -26.381 6.219 59.926 1.00 49.12 188 ASN A O 1
ATOM 1506 N N . GLN A 1 189 ? -24.307 5.349 60.001 1.00 41.84 189 GLN A N 1
ATOM 1507 C CA . GLN A 1 189 ? -24.498 4.367 61.075 1.00 41.84 189 GLN A CA 1
ATOM 1508 C C . GLN A 1 189 ? -23.375 4.546 62.089 1.00 41.84 189 GLN A C 1
ATOM 1510 O O . GLN A 1 189 ? -23.671 4.407 63.292 1.00 41.84 189 GLN A O 1
#

Sequence (189 aa):
MILSILITVVTTSLIWFAILYLNQRKHHSDIQLIEANNSNKIEELLITFNKEIINQYNKGFTDSEQKRNFTIQITPFKEICETESFFKSKKSIKLGYKQAIVSNGITNYLAEPIIVENISIEKLNEENVKLAISVLNKAIDAVIIASNPTPVIINGSTNELNASILKLFKKRNNLLKKLNIFSSKKSNQ

Secondary structure (DSSP, 8-state):
-HHHHHHHHHHHHHHHHHHHHHHHHHHHHHHHHHHHHHHHHHHHHHHHHHHHHHHHHHHHHHHHHHT--EEEEEEEEEEEEEEEETTEEEEEEEEEEEEEEEETTEEEEEPPPEEEEEEEGGG--HHHHHHHHHHHHHHHHHHHHHHTTS-EEE-S-HHHHHHHHHHHHHHHHHHHHHHHHHHHHHTT-

Foldseek 3Di:
DVVVVVVVVVVVVVVVVVVVVVVVVVVVVVVVVVVVVVVVVVVVVVVVVVVVVVVVVVVVVVVCVVQCQKAKEKEKDKDWDWDDDPVDTWIKIWTFIWIFIAGNNRTPDTDDTDTQDIGTPVRDDLVVLVVSLVSRVVVVVVVCVVCPPHHYHYDDDSVVVSVVSVVVVVVVVVVVVVVVVVVVVVVVD